Protein AF-R9H3Q5-F1 (afdb_monomer_lite)

Sequence (367 aa):
MIIGTVHSLQGAQCPIVLFSTVNSPEDHSLFMERDGKYNMLNVAISRAQHHFIVFGNMNIFHPEENTPVGNMAKWLFDDPSNEISNNFIYQQEVPLCTYHPTLRLSTTEEHIQVLHQAFEKARHRLLVVSPFISIHAIENDQLVPLIRHTVQRGVDVTVYTDSSLDYDTKTNQLLSRAEEGRNILIENAATLIEVKGIHNKSLAIDNHTLIEGSFNWLSANRHKEYSRHECSIVVSSVQADEYINNLIKELESREKTFQSLSKPTINLDIDQKYPGFFTKESFNDCTEEDICRIKQKVQELGIQKTVLPPYIHKQRETFPRAYEPWCTEEKEIICELMQKTNHLSIFIECLQRTGQAIQIQIEGKNN

Organism: NCBI:txid1235786

pLDDT: mean 85.1, std 12.6, range [40.34, 98.5]

Structure (mmCIF, N/CA/C/O backbone):
data_AF-R9H3Q5-F1
#
_entry.id   AF-R9H3Q5-F1
#
loop_
_atom_site.group_PDB
_atom_site.id
_atom_site.type_symbol
_atom_site.label_atom_id
_atom_site.label_alt_id
_atom_site.label_comp_id
_atom_site.label_asym_id
_atom_site.label_entity_id
_atom_site.label_seq_id
_atom_site.pdbx_PDB_ins_code
_atom_site.Cartn_x
_atom_site.Cartn_y
_atom_site.Cartn_z
_atom_site.occupancy
_atom_site.B_iso_or_equiv
_atom_site.auth_seq_id
_atom_site.auth_comp_id
_atom_site.auth_asym_id
_atom_site.auth_atom_id
_atom_site.pdbx_PDB_model_num
ATOM 1 N N . MET A 1 1 ? 3.794 -21.506 -24.541 1.00 67.50 1 MET A N 1
ATOM 2 C CA . MET A 1 1 ? 4.995 -20.672 -24.323 1.00 67.50 1 MET A CA 1
ATOM 3 C C . MET A 1 1 ? 6.095 -21.575 -23.792 1.00 67.50 1 MET A C 1
ATOM 5 O O . MET A 1 1 ? 5.820 -22.320 -22.862 1.00 67.50 1 MET A O 1
ATOM 9 N N . ILE A 1 2 ? 7.275 -21.584 -24.415 1.00 73.19 2 ILE A N 1
ATOM 10 C CA . ILE A 1 2 ? 8.432 -22.363 -23.945 1.00 73.19 2 ILE A CA 1
ATOM 11 C C . ILE A 1 2 ? 9.330 -21.396 -23.172 1.00 73.19 2 ILE A C 1
ATOM 13 O O . ILE A 1 2 ? 9.675 -20.346 -23.705 1.00 73.19 2 ILE A O 1
ATOM 17 N N . ILE A 1 3 ? 9.670 -21.729 -21.927 1.00 78.75 3 ILE A N 1
ATOM 18 C CA . ILE A 1 3 ? 10.486 -20.893 -21.036 1.00 78.75 3 ILE A CA 1
ATOM 19 C C . ILE A 1 3 ? 11.636 -21.749 -20.516 1.00 78.75 3 ILE A C 1
ATOM 21 O O . ILE A 1 3 ? 11.412 -22.870 -20.063 1.00 78.75 3 ILE A O 1
ATOM 25 N N . GLY A 1 4 ? 12.861 -21.233 -20.575 1.00 78.19 4 GLY A N 1
ATOM 26 C CA . GLY A 1 4 ? 14.041 -21.929 -20.073 1.00 78.19 4 GLY A CA 1
ATOM 27 C C . GLY A 1 4 ? 15.317 -21.466 -20.765 1.00 78.19 4 GLY A C 1
ATOM 28 O O . GLY A 1 4 ? 15.345 -20.433 -21.428 1.00 78.19 4 GLY A O 1
ATOM 29 N N . THR A 1 5 ? 16.391 -22.244 -20.625 1.00 79.38 5 THR A N 1
ATOM 30 C CA . THR A 1 5 ? 17.653 -21.961 -21.331 1.00 79.38 5 THR A CA 1
ATOM 31 C C . THR A 1 5 ? 17.519 -22.247 -22.828 1.00 79.38 5 THR A C 1
ATOM 33 O O . THR A 1 5 ? 16.598 -22.953 -23.242 1.00 79.38 5 THR A O 1
ATOM 36 N N . VAL A 1 6 ? 18.474 -21.780 -23.638 1.00 72.38 6 VAL A N 1
ATOM 37 C CA . VAL A 1 6 ? 18.523 -22.007 -25.098 1.00 72.38 6 VAL A CA 1
ATOM 38 C C . VAL A 1 6 ? 18.335 -23.485 -25.487 1.00 72.38 6 VAL A C 1
ATOM 40 O O . VAL A 1 6 ? 17.707 -23.788 -26.500 1.00 72.38 6 VAL A O 1
ATOM 43 N N . HIS A 1 7 ? 18.805 -24.417 -24.655 1.00 75.12 7 HIS A N 1
ATOM 44 C CA . HIS A 1 7 ? 18.660 -25.862 -24.870 1.00 75.12 7 HIS A CA 1
ATOM 45 C C . HIS A 1 7 ? 17.199 -26.336 -24.863 1.00 75.12 7 HIS A C 1
ATOM 47 O O . HIS A 1 7 ? 16.869 -27.326 -25.507 1.00 75.12 7 HIS A O 1
ATOM 53 N N . SER A 1 8 ? 16.302 -25.601 -24.204 1.00 78.06 8 SER A N 1
ATOM 54 C CA . SER A 1 8 ? 14.860 -25.894 -24.176 1.00 78.06 8 SER A CA 1
ATOM 55 C C . SER A 1 8 ? 14.202 -25.720 -25.551 1.00 78.06 8 SER A C 1
ATOM 57 O O . SER A 1 8 ? 13.108 -26.225 -25.776 1.00 78.06 8 SER A O 1
ATOM 59 N N . LEU A 1 9 ? 14.872 -25.025 -26.481 1.00 69.38 9 LEU A N 1
ATOM 60 C CA . LEU A 1 9 ? 14.452 -24.846 -27.874 1.00 69.38 9 LEU A CA 1
ATOM 61 C C . LEU A 1 9 ? 15.212 -25.782 -28.840 1.00 69.38 9 LEU A C 1
ATOM 63 O O . LEU A 1 9 ? 15.200 -25.601 -30.064 1.00 69.38 9 LEU A O 1
ATOM 67 N N . GLN A 1 10 ? 15.917 -26.796 -28.329 1.00 68.88 10 GLN A N 1
ATOM 68 C CA . GLN A 1 10 ? 16.636 -27.748 -29.170 1.00 68.88 10 GLN A CA 1
ATOM 69 C C . GLN A 1 10 ? 15.645 -28.639 -29.943 1.00 68.88 10 GLN A C 1
ATOM 71 O O . GLN A 1 10 ? 14.965 -29.474 -29.363 1.00 68.88 10 GLN A O 1
ATOM 76 N N . GLY A 1 11 ? 15.563 -28.452 -31.267 1.00 68.31 11 GLY A N 1
ATOM 77 C CA . GLY A 1 11 ? 14.633 -29.177 -32.143 1.00 68.31 11 GLY A CA 1
ATOM 78 C C . GLY A 1 11 ? 13.270 -28.502 -32.340 1.00 68.31 11 GLY A C 1
ATOM 79 O O . GLY A 1 11 ? 12.449 -29.032 -33.080 1.00 68.31 11 GLY A O 1
ATOM 80 N N . ALA A 1 12 ? 13.038 -27.332 -31.736 1.00 70.75 12 ALA A N 1
ATOM 81 C CA . ALA A 1 12 ? 11.809 -26.554 -31.887 1.00 70.75 12 ALA A CA 1
ATOM 82 C C . ALA A 1 12 ? 12.104 -25.170 -32.483 1.00 70.75 12 ALA A C 1
ATOM 84 O O . ALA A 1 12 ? 13.136 -24.575 -32.190 1.00 70.75 12 ALA A O 1
ATOM 85 N N . GLN A 1 13 ? 11.198 -24.647 -33.304 1.00 80.94 13 GLN A N 1
ATOM 86 C CA . GLN A 1 13 ? 11.240 -23.266 -33.792 1.00 80.94 13 GLN A CA 1
ATOM 87 C C . GLN A 1 13 ? 10.031 -22.498 -33.260 1.00 80.94 13 GLN A C 1
ATOM 89 O O . GLN A 1 13 ? 8.954 -23.072 -33.100 1.00 80.94 13 GLN A O 1
ATOM 94 N N . CYS A 1 14 ? 10.214 -21.204 -33.012 1.00 81.69 14 CYS A N 1
ATOM 95 C CA . CYS A 1 14 ? 9.184 -20.304 -32.508 1.00 81.69 14 CYS A CA 1
ATOM 96 C C . CYS A 1 14 ? 9.041 -19.093 -33.446 1.00 81.69 14 CYS A C 1
ATOM 98 O O . CYS A 1 14 ? 10.058 -18.560 -33.894 1.00 81.69 14 CYS A O 1
ATOM 100 N N . PRO A 1 15 ? 7.814 -18.597 -33.699 1.00 82.38 15 PRO A N 1
ATOM 101 C CA . PRO A 1 15 ? 7.595 -17.354 -34.445 1.00 82.38 15 PRO A CA 1
ATOM 102 C C . PRO A 1 15 ? 8.407 -16.175 -33.893 1.00 82.38 15 PRO A C 1
ATOM 104 O O . PRO A 1 15 ? 9.050 -15.442 -34.643 1.00 82.38 15 PRO A O 1
ATOM 107 N N . ILE A 1 16 ? 8.422 -16.043 -32.566 1.00 87.31 16 ILE A N 1
ATOM 108 C CA . ILE A 1 16 ? 9.151 -15.011 -31.830 1.00 87.31 16 ILE A CA 1
ATOM 109 C C . ILE A 1 16 ? 9.987 -15.694 -30.749 1.00 87.31 16 ILE A C 1
ATOM 111 O O . ILE A 1 16 ? 9.492 -16.581 -30.048 1.00 87.31 16 ILE A O 1
ATOM 115 N N . VAL A 1 17 ? 11.239 -15.267 -30.596 1.00 88.44 17 VAL A N 1
ATOM 116 C CA . VAL A 1 17 ? 12.105 -15.648 -29.473 1.00 88.44 17 VAL A CA 1
ATOM 117 C C . VAL A 1 17 ? 12.444 -14.393 -28.679 1.00 88.44 17 VAL A C 1
ATOM 119 O O . VAL A 1 17 ? 12.952 -13.426 -29.238 1.00 88.44 17 VAL A O 1
ATOM 122 N N . LEU A 1 18 ? 12.159 -14.423 -27.377 1.00 89.62 18 LEU A N 1
ATOM 123 C CA . LEU A 1 18 ? 12.595 -13.410 -26.420 1.00 89.62 18 LEU A CA 1
ATOM 124 C C . LEU A 1 18 ? 13.866 -13.924 -25.736 1.00 89.62 18 LEU A C 1
ATOM 126 O O . LEU A 1 18 ? 13.846 -14.988 -25.114 1.00 89.62 18 LEU A O 1
ATOM 130 N N . PHE A 1 19 ? 14.965 -13.187 -25.854 1.00 88.44 19 PHE A N 1
ATOM 131 C CA . PHE A 1 19 ? 16.279 -13.595 -25.377 1.00 88.44 19 PHE A CA 1
ATOM 132 C C . PHE A 1 19 ? 16.826 -12.618 -24.331 1.00 88.44 19 PHE A C 1
ATOM 134 O O . PHE A 1 19 ? 17.135 -11.469 -24.641 1.00 88.44 19 PHE A O 1
ATOM 141 N N . SER A 1 20 ? 16.968 -13.100 -23.092 1.00 88.75 20 SER A N 1
ATOM 142 C CA . SER A 1 20 ? 17.625 -12.362 -22.009 1.00 88.75 20 SER A CA 1
ATOM 143 C C . SER A 1 20 ? 19.124 -12.601 -22.048 1.00 88.75 20 SER A C 1
ATOM 145 O O . SER A 1 20 ? 19.551 -13.759 -22.017 1.00 88.75 20 SER A O 1
ATOM 147 N N . THR A 1 21 ? 19.930 -11.542 -22.036 1.00 83.38 21 THR A N 1
ATOM 148 C CA . THR A 1 21 ? 21.390 -11.701 -21.940 1.00 83.38 21 THR A CA 1
ATOM 149 C C . THR A 1 21 ? 21.848 -12.100 -20.547 1.00 83.38 21 THR A C 1
ATOM 151 O O . THR A 1 21 ? 22.929 -12.665 -20.426 1.00 83.38 21 THR A O 1
ATOM 154 N N . VAL A 1 22 ? 21.050 -11.786 -19.516 1.00 81.56 22 VAL A N 1
ATOM 155 C CA . VAL A 1 22 ? 21.334 -11.967 -18.078 1.00 81.56 22 VAL A CA 1
ATOM 156 C C . VAL A 1 22 ? 22.686 -11.415 -17.591 1.00 81.56 22 VAL A C 1
ATOM 158 O O . VAL A 1 22 ? 23.049 -11.653 -16.444 1.00 81.56 22 VAL A O 1
ATOM 161 N N . ASN A 1 23 ? 23.412 -10.679 -18.438 1.00 81.94 23 ASN A N 1
ATOM 162 C CA . ASN A 1 23 ? 24.774 -10.218 -18.197 1.00 81.94 23 ASN A CA 1
ATOM 163 C C . ASN A 1 23 ? 24.861 -8.690 -18.074 1.00 81.94 23 ASN A C 1
ATOM 165 O O . ASN A 1 23 ? 24.112 -7.956 -18.728 1.00 81.94 23 ASN A O 1
ATOM 169 N N . SER A 1 24 ? 25.823 -8.236 -17.272 1.00 79.75 24 SER A N 1
ATOM 170 C CA . SER A 1 24 ? 26.216 -6.835 -17.077 1.00 79.75 24 SER A CA 1
ATOM 171 C C . SER A 1 24 ? 27.680 -6.606 -17.493 1.00 79.75 24 SER A C 1
ATOM 173 O O . SER A 1 24 ? 28.447 -7.565 -17.539 1.00 79.75 24 SER A O 1
ATOM 175 N N . PRO A 1 25 ? 28.111 -5.353 -17.753 1.00 71.94 25 PRO A N 1
ATOM 176 C CA . PRO A 1 25 ? 29.489 -5.041 -18.162 1.00 71.94 25 PRO A CA 1
ATOM 177 C C . PRO A 1 25 ? 30.579 -5.498 -17.182 1.00 71.94 25 PRO A C 1
ATOM 179 O O . PRO A 1 25 ? 31.725 -5.687 -17.568 1.00 71.94 25 PRO A O 1
ATOM 182 N N . GLU A 1 26 ? 30.226 -5.659 -15.908 1.00 74.44 26 GLU A N 1
ATOM 183 C CA . GLU A 1 26 ? 31.135 -6.069 -14.831 1.00 74.44 26 GLU A CA 1
ATOM 184 C C . GLU A 1 26 ? 31.325 -7.594 -14.755 1.00 74.44 26 GLU A C 1
ATOM 186 O O . GLU A 1 26 ? 32.198 -8.075 -14.028 1.00 74.44 26 GLU A O 1
ATOM 191 N N . ASP A 1 27 ? 30.534 -8.369 -15.504 1.00 74.94 27 ASP A N 1
ATOM 192 C CA . ASP A 1 27 ? 30.632 -9.823 -15.493 1.00 74.94 27 ASP A CA 1
ATOM 193 C C . ASP A 1 27 ? 31.932 -10.289 -16.153 1.00 74.94 27 ASP A C 1
ATOM 195 O O . ASP A 1 27 ? 32.200 -10.037 -17.325 1.00 74.94 27 ASP A O 1
ATOM 199 N N . HIS A 1 28 ? 32.718 -11.075 -15.416 1.00 62.91 28 HIS A N 1
ATOM 200 C CA . HIS A 1 28 ? 34.008 -11.595 -15.884 1.00 62.91 28 HIS A CA 1
ATOM 201 C C . HIS A 1 28 ? 33.917 -12.553 -17.084 1.00 62.91 28 HIS A C 1
ATOM 203 O O . HIS A 1 28 ? 34.929 -12.840 -17.721 1.00 62.91 28 HIS A O 1
ATOM 209 N N . SER A 1 29 ? 32.732 -13.092 -17.374 1.00 67.81 29 SER A N 1
ATOM 210 C CA . SER A 1 29 ? 32.493 -13.922 -18.554 1.00 67.81 29 SER A CA 1
ATOM 211 C C . SER A 1 29 ? 31.034 -13.828 -18.979 1.00 67.81 29 SER A C 1
ATOM 213 O O . SER A 1 29 ? 30.143 -14.176 -18.196 1.00 67.81 29 SER A O 1
ATOM 215 N N . LEU A 1 30 ? 30.791 -13.452 -20.233 1.00 68.69 30 LEU A N 1
ATOM 216 C CA . LEU A 1 30 ? 29.455 -13.501 -20.814 1.00 68.69 30 LEU A CA 1
ATOM 217 C C . LEU A 1 30 ? 29.012 -14.963 -20.929 1.00 68.69 30 LEU A C 1
ATOM 219 O O . LEU A 1 30 ? 29.735 -15.809 -21.460 1.00 68.69 30 LEU A O 1
ATOM 223 N N . PHE A 1 31 ? 27.807 -15.281 -20.451 1.00 71.69 31 PHE A N 1
ATOM 224 C CA . PHE A 1 31 ? 27.247 -16.637 -20.533 1.00 71.69 31 PHE A CA 1
ATOM 225 C C . PHE A 1 31 ? 27.225 -17.148 -21.982 1.00 71.69 31 PHE A C 1
ATOM 227 O O . PHE A 1 31 ? 27.448 -18.330 -22.241 1.00 71.69 31 PHE A O 1
ATOM 234 N N . MET A 1 32 ? 27.024 -16.224 -22.922 1.00 73.25 32 MET A N 1
ATOM 235 C CA . MET A 1 32 ? 27.004 -16.435 -24.371 1.00 73.25 32 MET A CA 1
ATOM 236 C C . MET A 1 32 ? 28.359 -16.816 -24.981 1.00 73.25 32 MET A C 1
ATOM 238 O O . MET A 1 32 ? 28.397 -17.314 -26.104 1.00 73.25 32 MET A O 1
ATOM 242 N N . GLU A 1 33 ? 29.450 -16.614 -24.245 1.00 70.06 33 GLU A N 1
ATOM 243 C CA . GLU A 1 33 ? 30.828 -16.800 -24.718 1.00 70.06 33 GLU A CA 1
ATOM 244 C C . GLU A 1 33 ? 31.623 -17.788 -23.856 1.00 70.06 33 GLU A C 1
ATOM 246 O O . GLU A 1 33 ? 32.739 -18.188 -24.198 1.00 70.06 33 GLU A O 1
ATOM 251 N N . ARG A 1 34 ? 31.029 -18.232 -22.744 1.00 64.62 34 ARG A N 1
ATOM 252 C CA . ARG A 1 34 ? 31.650 -19.142 -21.787 1.00 64.62 34 ARG A CA 1
ATOM 253 C C . ARG A 1 34 ? 31.986 -20.491 -22.438 1.00 64.62 34 ARG A C 1
ATOM 255 O O . ARG A 1 34 ? 31.196 -21.063 -23.193 1.00 64.62 34 ARG A O 1
ATOM 262 N N . ASP A 1 35 ? 33.177 -21.000 -22.127 1.00 57.38 35 ASP A N 1
ATOM 263 C CA . ASP A 1 35 ? 33.719 -22.290 -22.585 1.00 57.38 35 ASP A CA 1
ATOM 264 C C . ASP A 1 35 ? 33.848 -22.456 -24.116 1.00 57.38 35 ASP A C 1
ATOM 266 O O . ASP A 1 35 ? 33.814 -23.579 -24.621 1.00 57.38 35 ASP A O 1
ATOM 270 N N . GLY A 1 36 ? 33.966 -21.365 -24.885 1.00 56.00 36 GLY A N 1
ATOM 271 C CA . GLY A 1 36 ? 34.119 -21.447 -26.346 1.00 56.00 36 GLY A CA 1
ATOM 272 C C . GLY A 1 36 ? 32.876 -21.990 -27.062 1.00 56.00 36 GLY A C 1
ATOM 273 O O . GLY A 1 36 ? 32.960 -22.500 -28.180 1.00 56.00 36 GLY A O 1
ATOM 274 N N . LYS A 1 37 ? 31.697 -21.903 -26.434 1.00 58.94 37 LYS A N 1
ATOM 275 C CA . LYS A 1 37 ? 30.420 -22.341 -27.015 1.00 58.94 37 LYS A CA 1
ATOM 276 C C . LYS A 1 37 ? 29.844 -21.283 -27.960 1.00 58.94 37 LYS A C 1
ATOM 278 O O . LYS A 1 37 ? 28.723 -20.817 -27.774 1.00 58.94 37 LYS A O 1
ATOM 283 N N . TYR A 1 38 ? 30.566 -20.995 -29.046 1.00 61.28 38 TYR A N 1
ATOM 284 C CA . TYR A 1 38 ? 30.138 -20.111 -30.148 1.00 61.28 38 TYR A CA 1
ATOM 285 C C . TYR A 1 38 ? 28.744 -20.449 -30.712 1.00 61.28 38 TYR A C 1
ATOM 287 O O . TYR A 1 38 ? 28.076 -19.613 -31.314 1.00 61.28 38 TYR A O 1
ATOM 295 N N . ASN A 1 39 ? 28.283 -21.685 -30.511 1.00 65.88 39 ASN A N 1
ATOM 296 C CA . ASN A 1 39 ? 27.057 -22.200 -31.104 1.00 65.88 39 ASN A CA 1
ATOM 297 C C . ASN A 1 39 ? 25.787 -21.885 -30.311 1.00 65.88 39 ASN A C 1
ATOM 299 O O . ASN A 1 39 ? 24.704 -22.038 -30.865 1.00 65.88 39 ASN A O 1
ATOM 303 N N . MET A 1 40 ? 25.866 -21.467 -29.044 1.00 72.56 40 MET A N 1
ATOM 304 C CA . MET A 1 40 ? 24.648 -21.259 -28.251 1.00 72.56 40 MET A CA 1
ATOM 305 C C . MET A 1 40 ? 23.826 -20.080 -28.778 1.00 72.56 40 MET A C 1
ATOM 307 O O . MET A 1 40 ? 22.610 -20.197 -28.922 1.00 72.56 40 MET A O 1
ATOM 311 N N . LEU A 1 41 ? 24.486 -18.979 -29.137 1.00 76.69 41 LEU A N 1
ATOM 312 C CA . LEU A 1 41 ? 23.816 -17.831 -29.742 1.00 76.69 41 LEU A CA 1
ATOM 313 C C . LEU A 1 41 ? 23.225 -18.194 -31.112 1.00 76.69 41 LEU A C 1
ATOM 315 O O . LEU A 1 41 ? 22.070 -17.892 -31.387 1.00 76.69 41 LEU A O 1
ATOM 319 N N . ASN A 1 42 ? 23.972 -18.946 -31.927 1.00 75.56 42 ASN A N 1
ATOM 320 C CA . ASN A 1 42 ? 23.494 -19.449 -33.220 1.00 75.56 42 ASN A CA 1
ATOM 321 C C . ASN A 1 42 ? 22.260 -20.345 -33.064 1.00 75.56 42 ASN A C 1
ATOM 323 O O . ASN A 1 42 ? 21.319 -20.259 -33.854 1.00 75.56 42 ASN A O 1
ATOM 327 N N . VAL A 1 43 ? 22.235 -21.197 -32.033 1.00 76.38 43 VAL A N 1
ATOM 328 C CA . VAL A 1 43 ? 21.050 -21.990 -31.700 1.00 76.38 43 VAL A CA 1
ATOM 329 C C . VAL A 1 43 ? 19.905 -21.048 -31.358 1.00 76.38 43 VAL A C 1
ATOM 331 O O . VAL A 1 43 ? 18.891 -21.140 -32.028 1.00 76.38 43 VAL A O 1
ATOM 334 N N . ALA A 1 44 ? 20.070 -20.117 -30.416 1.00 78.50 44 ALA A N 1
ATOM 335 C CA . ALA A 1 44 ? 19.006 -19.195 -30.012 1.00 78.50 44 ALA A CA 1
ATOM 336 C C . ALA A 1 44 ? 18.425 -18.401 -31.198 1.00 78.50 44 ALA A C 1
ATOM 338 O O . ALA A 1 44 ? 17.211 -18.408 -31.401 1.00 78.50 44 ALA A O 1
ATOM 339 N N . ILE A 1 45 ? 19.292 -17.792 -32.012 1.00 83.69 45 ILE A N 1
ATOM 340 C CA . ILE A 1 45 ? 18.915 -16.967 -33.167 1.00 83.69 45 ILE A CA 1
ATOM 341 C C . ILE A 1 45 ? 18.204 -17.813 -34.230 1.00 83.69 45 ILE A C 1
ATOM 343 O O . ILE A 1 45 ? 17.126 -17.447 -34.688 1.00 83.69 45 ILE A O 1
ATOM 347 N N . SER A 1 46 ? 18.738 -18.993 -34.568 1.00 84.06 46 SER A N 1
ATOM 348 C CA . SER A 1 46 ? 18.141 -19.880 -35.586 1.00 84.06 46 SER A CA 1
ATOM 349 C C . SER A 1 46 ? 16.782 -20.476 -35.200 1.00 84.06 46 SER A C 1
ATOM 351 O O . SER A 1 46 ? 16.132 -21.101 -36.042 1.00 84.06 46 SER A O 1
ATOM 353 N N . ARG A 1 47 ? 16.344 -20.334 -33.939 1.00 85.12 47 ARG A N 1
ATOM 354 C CA . ARG A 1 47 ? 15.002 -20.763 -33.517 1.00 85.12 47 ARG A CA 1
ATOM 355 C C . ARG A 1 47 ? 13.928 -19.707 -33.706 1.00 85.12 47 ARG A C 1
ATOM 357 O O . ARG A 1 47 ? 12.759 -20.081 -33.651 1.00 85.12 47 ARG A O 1
ATOM 364 N N . ALA A 1 48 ? 14.286 -18.451 -33.961 1.00 87.94 48 ALA A N 1
ATOM 365 C CA . ALA A 1 48 ? 13.320 -17.428 -34.338 1.00 87.94 48 ALA A CA 1
ATOM 366 C C . ALA A 1 48 ? 12.944 -17.562 -35.819 1.00 87.94 48 ALA A C 1
ATOM 368 O O . ALA A 1 48 ? 13.814 -17.553 -36.686 1.00 87.94 48 ALA A O 1
ATOM 369 N N . GLN A 1 49 ? 11.648 -17.674 -36.117 1.00 83.25 49 GLN A N 1
ATOM 370 C CA . GLN A 1 49 ? 11.154 -17.695 -37.501 1.00 83.25 49 GLN A CA 1
ATOM 371 C C . GLN A 1 49 ? 10.895 -16.290 -38.054 1.00 83.25 49 GLN A C 1
ATOM 373 O O . GLN A 1 49 ? 11.035 -16.083 -39.258 1.00 83.25 49 GLN A O 1
ATOM 378 N N . HIS A 1 50 ? 10.489 -15.342 -37.202 1.00 86.81 50 HIS A N 1
ATOM 379 C CA . HIS A 1 50 ? 10.167 -13.972 -37.616 1.00 86.81 50 HIS A CA 1
ATOM 380 C C . HIS A 1 50 ? 11.002 -12.938 -36.869 1.00 86.81 50 HIS A C 1
ATOM 382 O O . HIS A 1 50 ? 11.696 -12.150 -37.501 1.00 86.81 50 HIS A O 1
ATOM 388 N N . HIS A 1 51 ? 10.964 -12.954 -35.533 1.00 86.44 51 HIS A N 1
ATOM 389 C CA . HIS A 1 51 ? 11.647 -11.949 -34.718 1.00 86.44 51 HIS A CA 1
ATOM 390 C C . HIS A 1 51 ? 12.453 -12.582 -33.585 1.00 86.44 51 HIS A C 1
ATOM 392 O O . HIS A 1 51 ? 11.968 -13.457 -32.861 1.00 86.44 51 HIS A O 1
ATOM 398 N N . PHE A 1 52 ? 13.680 -12.096 -33.416 1.00 89.50 52 PHE A N 1
ATOM 399 C CA . PHE A 1 52 ? 14.551 -12.398 -32.288 1.00 89.50 52 PHE A CA 1
ATOM 400 C C . PHE A 1 52 ? 14.735 -11.113 -31.483 1.00 89.50 52 PHE A C 1
ATOM 402 O O . PHE A 1 52 ? 15.381 -10.178 -31.948 1.00 89.50 52 PHE A O 1
ATOM 409 N N . ILE A 1 53 ? 14.110 -11.040 -30.311 1.00 90.81 53 ILE A N 1
ATOM 410 C CA . ILE A 1 53 ? 14.080 -9.832 -29.484 1.00 90.81 53 ILE A CA 1
ATOM 411 C C . ILE A 1 53 ? 15.039 -10.026 -28.319 1.00 90.81 53 ILE A C 1
ATOM 413 O O . ILE A 1 53 ? 14.887 -10.965 -27.538 1.00 90.81 53 ILE A O 1
ATOM 417 N N . VAL A 1 54 ? 16.007 -9.123 -28.191 1.00 89.50 54 VAL A N 1
ATOM 418 C CA . VAL A 1 54 ? 17.020 -9.154 -27.134 1.00 89.50 54 VAL A CA 1
ATOM 419 C C . VAL A 1 54 ? 16.659 -8.148 -26.048 1.00 89.50 54 VAL A C 1
ATOM 421 O O . VAL A 1 54 ? 16.358 -6.997 -26.344 1.00 89.50 54 VAL A O 1
ATOM 424 N N . PHE A 1 55 ? 16.718 -8.569 -24.786 1.00 87.44 55 PHE A N 1
ATOM 425 C CA . PHE A 1 55 ? 16.585 -7.686 -23.630 1.00 87.44 55 PHE A CA 1
ATOM 426 C C . PHE A 1 55 ? 17.736 -7.926 -22.650 1.00 87.44 55 PHE A C 1
ATOM 428 O O . PHE A 1 55 ? 18.109 -9.063 -22.357 1.00 87.44 55 PHE A O 1
ATOM 435 N N . GLY A 1 56 ? 18.341 -6.846 -22.164 1.00 84.06 56 GLY A N 1
ATOM 436 C CA . GLY A 1 56 ? 19.544 -6.919 -21.342 1.00 84.06 56 GLY A CA 1
ATOM 437 C C . GLY A 1 56 ? 20.273 -5.586 -21.258 1.00 84.06 56 GLY A C 1
ATOM 438 O O . GLY A 1 56 ? 19.800 -4.577 -21.779 1.00 84.06 56 GLY A O 1
ATOM 439 N N . ASN A 1 57 ? 21.436 -5.576 -20.610 1.00 81.50 57 ASN A N 1
ATOM 440 C CA . ASN A 1 57 ? 22.274 -4.385 -20.574 1.00 81.50 57 ASN A CA 1
ATOM 441 C C . ASN A 1 57 ? 22.943 -4.188 -21.939 1.00 81.50 57 ASN A C 1
ATOM 443 O O . ASN A 1 57 ? 23.803 -4.979 -22.318 1.00 81.50 57 ASN A O 1
ATOM 447 N N . MET A 1 58 ? 22.555 -3.144 -22.676 1.00 84.56 58 MET A N 1
ATOM 448 C CA . MET A 1 58 ? 23.064 -2.928 -24.034 1.00 84.56 58 MET A CA 1
ATOM 449 C C . MET A 1 58 ? 24.569 -2.615 -24.081 1.00 84.56 58 MET A C 1
ATOM 451 O O . MET A 1 58 ? 25.195 -2.805 -25.117 1.00 84.56 58 MET A O 1
ATOM 455 N N . ASN A 1 59 ? 25.176 -2.213 -22.958 1.00 82.38 59 ASN A N 1
ATOM 456 C CA . ASN A 1 59 ? 26.599 -1.870 -22.882 1.00 82.38 59 ASN A CA 1
ATOM 457 C C . ASN A 1 59 ? 27.540 -3.080 -22.974 1.00 82.38 59 ASN A C 1
ATOM 459 O O . ASN A 1 59 ? 28.747 -2.881 -22.997 1.00 82.38 59 ASN A O 1
ATOM 463 N N . ILE A 1 60 ? 27.016 -4.311 -22.996 1.00 82.19 60 ILE A N 1
ATOM 464 C CA . ILE A 1 60 ? 27.823 -5.524 -23.225 1.00 82.19 60 ILE A CA 1
ATOM 465 C C . ILE A 1 60 ? 28.014 -5.829 -24.721 1.00 82.19 60 ILE A C 1
ATOM 467 O O . ILE A 1 60 ? 28.694 -6.791 -25.071 1.00 82.19 60 ILE A O 1
ATOM 471 N N . PHE A 1 61 ? 27.350 -5.078 -25.607 1.00 85.06 61 PHE A N 1
ATOM 472 C CA . PHE A 1 61 ? 27.357 -5.305 -27.049 1.00 85.06 61 PHE A CA 1
ATOM 473 C C . PHE A 1 61 ? 28.381 -4.410 -27.742 1.00 85.06 61 PHE A C 1
ATOM 475 O O . PHE A 1 61 ? 28.161 -3.215 -27.920 1.00 85.06 61 PHE A O 1
ATOM 482 N N . HIS A 1 62 ? 29.472 -5.028 -28.187 1.00 85.88 62 HIS A N 1
ATOM 483 C CA . HIS A 1 62 ? 30.605 -4.362 -28.824 1.00 85.88 62 HIS A CA 1
ATOM 484 C C . HIS A 1 62 ? 30.721 -4.799 -30.296 1.00 85.88 62 HIS A C 1
ATOM 486 O O . HIS A 1 62 ? 31.310 -5.846 -30.574 1.00 85.88 62 HIS A O 1
ATOM 492 N N . PRO A 1 63 ? 30.124 -4.070 -31.265 1.00 87.69 63 PRO A N 1
ATOM 493 C CA . PRO A 1 63 ? 30.092 -4.480 -32.677 1.00 87.69 63 PRO A CA 1
ATOM 494 C C . PRO A 1 63 ? 31.477 -4.563 -33.339 1.00 87.69 63 PRO A C 1
ATOM 496 O O . PRO A 1 63 ? 31.633 -5.197 -34.382 1.00 87.69 63 PRO A O 1
ATOM 499 N N . GLU A 1 64 ? 32.495 -3.948 -32.749 1.00 88.75 64 GLU A N 1
ATOM 500 C CA . GLU A 1 64 ? 33.897 -4.037 -33.151 1.00 88.75 64 GLU A CA 1
ATOM 501 C C . GLU A 1 64 ? 34.533 -5.404 -32.854 1.00 88.75 64 GLU A C 1
ATOM 503 O O . GLU A 1 64 ? 35.511 -5.787 -33.503 1.00 88.75 64 GLU A O 1
ATOM 508 N N . GLU A 1 65 ? 33.977 -6.169 -31.914 1.00 84.00 65 GLU A N 1
ATOM 509 C CA . GLU A 1 65 ? 34.527 -7.455 -31.508 1.00 84.00 65 GLU A CA 1
ATOM 510 C C . GLU A 1 65 ? 34.102 -8.584 -32.456 1.00 84.00 65 GLU A C 1
ATOM 512 O O . GLU A 1 65 ? 32.969 -8.664 -32.941 1.00 84.00 65 GLU A O 1
ATOM 517 N N . ASN A 1 66 ? 35.022 -9.516 -32.722 1.00 83.12 66 ASN A N 1
ATOM 518 C CA . ASN A 1 66 ? 34.734 -10.720 -33.505 1.00 83.12 66 ASN A CA 1
ATOM 519 C C . ASN A 1 66 ? 34.366 -11.907 -32.602 1.00 83.12 66 ASN A C 1
ATOM 521 O O . ASN A 1 66 ? 34.953 -12.988 -32.683 1.00 83.12 66 ASN A O 1
ATOM 525 N N . THR A 1 67 ? 33.400 -11.679 -31.720 1.00 82.12 67 THR A N 1
ATOM 526 C CA . THR A 1 67 ? 32.822 -12.669 -30.806 1.00 82.12 67 THR A CA 1
ATOM 527 C C . THR A 1 67 ? 31.359 -12.937 -31.184 1.00 82.12 67 THR A C 1
ATOM 529 O O . THR A 1 67 ? 30.793 -12.207 -32.003 1.00 82.12 67 THR A O 1
ATOM 532 N N . PRO A 1 68 ? 30.697 -13.989 -30.661 1.00 80.81 68 PRO A N 1
ATOM 533 C CA . PRO A 1 68 ? 29.261 -14.175 -30.869 1.00 80.81 68 PRO A CA 1
ATOM 534 C C . PRO A 1 68 ? 28.440 -12.939 -30.488 1.00 80.81 68 PRO A C 1
ATOM 536 O O . PRO A 1 68 ? 27.556 -12.541 -31.246 1.00 80.81 68 PRO A O 1
ATOM 539 N N . VAL A 1 69 ? 28.755 -12.313 -29.350 1.00 83.12 69 VAL A N 1
ATOM 540 C CA . VAL A 1 69 ? 28.039 -11.131 -28.858 1.00 83.12 69 VAL A CA 1
ATOM 541 C C . VAL A 1 69 ? 28.340 -9.918 -29.735 1.00 83.12 69 VAL A C 1
ATOM 543 O O . VAL A 1 69 ? 27.402 -9.230 -30.134 1.00 83.12 69 VAL A O 1
ATOM 546 N N . GLY A 1 70 ? 29.599 -9.710 -30.134 1.00 85.69 70 GLY A N 1
ATOM 547 C CA . GLY A 1 70 ? 29.971 -8.639 -31.062 1.00 85.69 70 GLY A CA 1
ATOM 548 C C . GLY A 1 70 ? 29.348 -8.798 -32.453 1.00 85.69 70 GLY A C 1
ATOM 549 O O . GLY A 1 70 ? 28.866 -7.837 -33.046 1.00 85.69 70 GLY A O 1
ATOM 550 N N . ASN A 1 71 ? 29.231 -10.026 -32.963 1.00 86.38 71 ASN A N 1
ATOM 551 C CA . ASN A 1 71 ? 28.541 -10.283 -34.230 1.00 86.38 71 ASN A CA 1
ATOM 552 C C . ASN A 1 71 ? 27.026 -10.054 -34.139 1.00 86.38 71 ASN A C 1
ATOM 554 O O . ASN A 1 71 ? 26.438 -9.541 -35.087 1.00 86.38 71 ASN A O 1
ATOM 558 N N . MET A 1 72 ? 26.396 -10.370 -33.005 1.00 86.56 72 MET A N 1
ATOM 559 C CA . MET A 1 72 ? 24.993 -10.018 -32.780 1.00 86.56 72 MET A CA 1
ATOM 560 C C . MET A 1 72 ? 24.800 -8.507 -32.630 1.00 86.56 72 MET A C 1
ATOM 562 O O . MET A 1 72 ? 23.833 -7.976 -33.169 1.00 86.56 72 MET A O 1
ATOM 566 N N . ALA A 1 73 ? 25.731 -7.810 -31.973 1.00 88.31 73 ALA A N 1
ATOM 567 C CA . ALA A 1 73 ? 25.715 -6.354 -31.846 1.00 88.31 73 ALA A CA 1
ATOM 568 C C . ALA A 1 73 ? 25.688 -5.662 -33.214 1.00 88.31 73 ALA A C 1
ATOM 570 O O . ALA A 1 73 ? 24.944 -4.703 -33.397 1.00 88.31 73 ALA A O 1
ATOM 571 N N . LYS A 1 74 ? 26.428 -6.193 -34.200 1.00 90.19 74 LYS A N 1
ATOM 572 C CA . LYS A 1 74 ? 26.396 -5.685 -35.582 1.00 90.19 74 LYS A CA 1
ATOM 573 C C . LYS A 1 74 ? 24.988 -5.699 -36.164 1.00 90.19 74 LYS A C 1
ATOM 575 O O . LYS A 1 74 ? 24.620 -4.730 -36.801 1.00 90.19 74 LYS A O 1
ATOM 580 N N . TRP A 1 75 ? 24.206 -6.756 -35.936 1.00 88.31 75 TRP A N 1
ATOM 581 C CA . TRP A 1 75 ? 22.823 -6.831 -36.421 1.00 88.31 75 TRP A CA 1
ATOM 582 C C . TRP A 1 75 ? 21.860 -5.993 -35.585 1.00 88.31 75 TRP A C 1
ATOM 584 O O . TRP A 1 75 ? 20.988 -5.338 -36.145 1.00 88.31 75 TRP A O 1
ATOM 594 N N . LEU A 1 76 ? 22.016 -5.988 -34.258 1.00 88.38 76 LEU A N 1
ATOM 595 C CA . LEU A 1 76 ? 21.161 -5.200 -33.368 1.00 88.38 76 LEU A CA 1
ATOM 596 C C . LEU A 1 76 ? 21.277 -3.700 -33.656 1.00 88.38 76 LEU A C 1
ATOM 598 O O . LEU A 1 76 ? 20.266 -3.008 -33.649 1.00 88.38 76 LEU A O 1
ATOM 602 N N . PHE A 1 77 ? 22.485 -3.212 -33.944 1.00 88.69 77 PHE A N 1
ATOM 603 C CA . PHE A 1 77 ? 22.765 -1.789 -34.141 1.00 88.69 77 PHE A CA 1
ATOM 604 C C . PHE A 1 77 ? 22.879 -1.368 -35.616 1.00 88.69 77 PHE A C 1
ATOM 606 O O . PHE A 1 77 ? 23.215 -0.216 -35.881 1.00 88.69 77 PHE A O 1
ATOM 613 N N . ASP A 1 78 ? 22.602 -2.272 -36.565 1.00 92.06 78 ASP A N 1
ATOM 614 C CA . ASP A 1 78 ? 22.692 -1.997 -38.012 1.00 92.06 78 ASP A CA 1
ATOM 615 C C . ASP A 1 78 ? 21.694 -0.920 -38.467 1.00 92.06 78 ASP A C 1
ATOM 617 O O . ASP A 1 78 ? 21.996 -0.090 -39.322 1.00 92.06 78 ASP A O 1
ATOM 621 N N . ASP A 1 79 ? 20.503 -0.916 -37.862 1.00 87.88 79 ASP A N 1
ATOM 622 C CA . ASP A 1 79 ? 19.422 0.014 -38.167 1.00 87.88 79 ASP A CA 1
ATOM 623 C C . ASP A 1 79 ? 18.827 0.563 -36.856 1.00 87.88 79 ASP A C 1
ATOM 625 O O . ASP A 1 79 ? 18.435 -0.226 -35.992 1.00 87.88 79 ASP A O 1
ATOM 629 N N . PRO A 1 80 ? 18.709 1.895 -36.683 1.00 81.62 80 PRO A N 1
ATOM 630 C CA . PRO A 1 80 ? 18.046 2.490 -35.520 1.00 81.62 80 PRO A CA 1
ATOM 631 C C . PRO A 1 80 ? 16.616 1.977 -35.278 1.00 81.62 80 PRO A C 1
ATOM 633 O O . PRO A 1 80 ? 16.143 1.994 -34.147 1.00 81.62 80 PRO A O 1
ATOM 636 N N . SER A 1 81 ? 15.918 1.506 -36.316 1.00 81.50 81 SER A N 1
ATOM 637 C CA . SER A 1 81 ? 14.580 0.909 -36.201 1.00 81.50 81 SER A CA 1
ATOM 638 C C . SER A 1 81 ? 14.559 -0.473 -35.536 1.00 81.50 81 SER A C 1
ATOM 640 O O . SER A 1 81 ? 13.486 -0.938 -35.150 1.00 81.50 81 SER A O 1
ATOM 642 N N . ASN A 1 82 ? 15.720 -1.111 -35.348 1.00 85.00 82 ASN A N 1
ATOM 643 C CA . ASN A 1 82 ? 15.843 -2.344 -34.569 1.00 85.00 82 ASN A CA 1
ATOM 644 C C . ASN A 1 82 ? 15.672 -2.098 -33.062 1.00 85.00 82 ASN A C 1
ATOM 646 O O . ASN A 1 82 ? 15.371 -3.034 -32.317 1.00 85.00 82 ASN A O 1
ATOM 650 N N . GLU A 1 83 ? 15.849 -0.855 -32.600 1.00 83.50 83 GLU A N 1
ATOM 651 C CA . GLU A 1 83 ? 15.578 -0.488 -31.216 1.00 83.50 83 GLU A CA 1
ATOM 652 C C . GLU A 1 83 ? 14.065 -0.488 -30.967 1.00 83.50 83 GLU A C 1
ATOM 654 O O . GLU A 1 83 ? 13.309 0.359 -31.452 1.00 83.50 83 GLU A O 1
ATOM 659 N N . ILE A 1 84 ? 13.606 -1.437 -30.152 1.00 79.50 84 ILE A N 1
ATOM 660 C CA . ILE A 1 84 ? 12.242 -1.399 -29.638 1.00 79.50 84 ILE A CA 1
ATOM 661 C C . ILE A 1 84 ? 12.198 -0.318 -28.566 1.00 79.50 84 ILE A C 1
ATOM 663 O O . ILE A 1 84 ? 12.759 -0.477 -27.483 1.00 79.50 84 ILE A O 1
ATOM 667 N N . SER A 1 85 ? 11.510 0.783 -28.868 1.00 70.19 85 SER A N 1
ATOM 668 C CA . SER A 1 85 ? 11.314 1.863 -27.907 1.00 70.19 85 SER A CA 1
ATOM 669 C C . SER A 1 85 ? 10.743 1.323 -26.595 1.00 70.19 85 SER A C 1
ATOM 671 O O . SER A 1 85 ? 9.757 0.587 -26.599 1.00 70.19 85 SER A O 1
ATOM 673 N N . ASN A 1 86 ? 11.262 1.797 -25.461 1.00 61.78 86 ASN A N 1
ATOM 674 C CA . ASN A 1 86 ? 10.652 1.559 -24.147 1.00 61.78 86 ASN A CA 1
ATOM 675 C C . ASN A 1 86 ? 9.199 2.078 -24.053 1.00 61.78 86 ASN A C 1
ATOM 677 O O . ASN A 1 86 ? 8.478 1.744 -23.118 1.00 61.78 86 ASN A O 1
ATOM 681 N N . ASN A 1 87 ? 8.756 2.884 -25.025 1.00 54.25 87 ASN A N 1
ATOM 682 C CA . ASN A 1 87 ? 7.381 3.359 -25.157 1.00 54.25 87 ASN A CA 1
ATOM 683 C C . ASN A 1 87 ? 6.504 2.488 -26.065 1.00 54.25 87 ASN A C 1
ATOM 685 O O . ASN A 1 87 ? 5.339 2.833 -26.276 1.00 54.25 87 ASN A O 1
ATOM 689 N N . PHE A 1 88 ? 7.036 1.395 -26.615 1.00 59.44 88 PHE A N 1
ATOM 690 C CA . PHE A 1 88 ? 6.301 0.503 -27.496 1.00 59.44 88 PHE A CA 1
ATOM 691 C C . PHE A 1 88 ? 5.128 -0.146 -26.755 1.00 59.44 88 PHE A C 1
ATOM 693 O O . PHE A 1 88 ? 5.302 -0.957 -25.847 1.00 59.44 88 PHE A O 1
ATOM 700 N N . ILE A 1 89 ? 3.915 0.200 -27.181 1.00 53.88 89 ILE A N 1
ATOM 701 C CA . ILE A 1 89 ? 2.701 -0.547 -26.872 1.00 53.88 89 ILE A CA 1
ATOM 702 C C . ILE A 1 89 ? 2.311 -1.255 -28.163 1.00 53.88 89 ILE A C 1
ATOM 704 O O . ILE A 1 89 ? 2.043 -0.599 -29.169 1.00 53.88 89 ILE A O 1
ATOM 708 N N . TYR A 1 90 ? 2.266 -2.584 -28.140 1.00 53.94 90 TYR A N 1
ATOM 709 C CA . TYR A 1 90 ? 1.752 -3.357 -29.265 1.00 53.94 90 TYR A CA 1
ATOM 710 C C . TYR A 1 90 ? 0.277 -2.996 -29.503 1.00 53.94 90 TYR A C 1
ATOM 712 O O . TYR A 1 90 ? -0.582 -3.299 -28.677 1.00 53.94 90 TYR A O 1
ATOM 720 N N . GLN A 1 91 ? -0.014 -2.329 -30.620 1.00 46.09 91 GLN A N 1
ATOM 721 C CA . GLN A 1 91 ? -1.370 -1.999 -31.059 1.00 46.09 91 GLN A CA 1
ATOM 722 C C . GLN A 1 91 ? -1.642 -2.745 -32.368 1.00 46.09 91 GLN A C 1
ATOM 724 O O . GLN A 1 91 ? -1.204 -2.325 -33.434 1.00 46.09 91 GLN A O 1
ATOM 729 N N . GLN A 1 92 ? -2.324 -3.888 -32.287 1.00 46.00 92 GLN A N 1
ATOM 730 C CA . GLN A 1 92 ? -2.764 -4.652 -33.458 1.00 46.00 92 GLN A CA 1
ATOM 731 C C . GLN A 1 92 ? -4.228 -4.314 -33.763 1.00 46.00 92 GLN A C 1
ATOM 733 O O . GLN A 1 92 ? -5.049 -4.283 -32.849 1.00 46.00 92 GLN A O 1
ATOM 738 N N . GLU A 1 93 ? -4.569 -4.094 -35.037 1.00 49.12 93 GLU A N 1
ATOM 739 C CA . GLU A 1 93 ? -5.942 -3.760 -35.463 1.00 49.12 93 GLU A CA 1
ATOM 740 C C . GLU A 1 93 ? -6.958 -4.884 -35.182 1.00 49.12 93 GLU A C 1
ATOM 742 O O . GLU A 1 93 ? -8.145 -4.613 -35.008 1.00 49.12 93 GLU A O 1
ATOM 747 N N . VAL A 1 94 ? -6.503 -6.143 -35.099 1.00 43.09 94 VAL A N 1
ATOM 748 C CA . VAL A 1 94 ? -7.337 -7.308 -34.761 1.00 43.09 94 VAL A CA 1
ATOM 749 C C . VAL A 1 94 ? -6.629 -8.161 -33.696 1.00 43.09 94 VAL A C 1
ATOM 751 O O . VAL A 1 94 ? -5.569 -8.719 -33.985 1.00 43.09 94 VAL A O 1
ATOM 754 N N . PRO A 1 95 ? -7.183 -8.288 -32.476 1.00 43.16 95 PRO A N 1
ATOM 755 C CA . PRO A 1 95 ? -6.561 -9.046 -31.390 1.00 43.16 95 PRO A CA 1
ATOM 756 C C . PRO A 1 95 ? -6.570 -10.567 -31.637 1.00 43.16 95 PRO A C 1
ATOM 758 O O . PRO A 1 95 ? -7.618 -11.144 -31.922 1.00 43.16 95 PRO A O 1
ATOM 761 N N . LEU A 1 96 ? -5.431 -11.247 -31.441 1.00 44.88 96 LEU A N 1
ATOM 762 C CA . LEU A 1 96 ? -5.333 -12.725 -31.451 1.00 44.88 96 LEU A CA 1
ATOM 763 C C . LEU A 1 96 ? -6.022 -13.394 -30.240 1.00 44.88 96 LEU A C 1
ATOM 765 O O . LEU A 1 96 ? -6.220 -14.608 -30.214 1.00 44.88 96 LEU A O 1
ATOM 769 N N . CYS A 1 97 ? -6.404 -12.601 -29.242 1.00 40.34 97 CYS A N 1
ATOM 770 C CA . CYS A 1 97 ? -7.210 -12.976 -28.086 1.00 40.34 97 CYS A CA 1
ATOM 771 C C . CYS A 1 97 ? -8.022 -11.752 -27.635 1.00 40.34 97 CYS A C 1
ATOM 773 O O . CYS A 1 97 ? -7.616 -10.623 -27.896 1.00 40.34 97 CYS A O 1
ATOM 775 N N . THR A 1 98 ? -9.162 -11.943 -26.964 1.00 41.91 98 THR A N 1
ATOM 776 C CA . THR A 1 98 ? -9.966 -10.845 -26.395 1.00 41.91 98 THR A CA 1
ATOM 777 C C . THR A 1 98 ? -9.160 -10.061 -25.359 1.00 41.91 98 THR A C 1
ATOM 779 O O . THR A 1 98 ? -9.189 -10.366 -24.167 1.00 41.91 98 THR A O 1
ATOM 782 N N . TYR A 1 99 ? -8.436 -9.046 -25.824 1.00 43.69 99 TYR A N 1
ATOM 783 C CA . TYR A 1 99 ? -7.733 -8.096 -24.981 1.00 43.69 99 TYR A CA 1
ATOM 784 C C . TYR A 1 99 ? -8.772 -7.275 -24.227 1.00 43.69 99 TYR A C 1
ATOM 786 O O . TYR A 1 99 ? -9.653 -6.659 -24.826 1.00 43.69 99 TYR A O 1
ATOM 794 N N . HIS A 1 100 ? -8.691 -7.286 -22.903 1.00 50.50 100 HIS A N 1
ATOM 795 C CA . HIS A 1 100 ? -9.365 -6.265 -22.116 1.00 50.50 100 HIS A CA 1
ATOM 796 C C . HIS A 1 100 ? -8.450 -5.038 -22.172 1.00 50.50 100 HIS A C 1
ATOM 798 O O . HIS A 1 100 ? -7.256 -5.194 -21.910 1.00 50.50 100 HIS A O 1
ATOM 804 N N . PRO A 1 101 ? -8.939 -3.855 -22.576 1.00 52.16 101 PRO A N 1
ATOM 805 C CA . PRO A 1 101 ? -8.094 -2.674 -22.675 1.00 52.16 101 PRO A CA 1
ATOM 806 C C . PRO A 1 101 ? -7.468 -2.376 -21.307 1.00 52.16 101 PRO A C 1
ATOM 808 O O . PRO A 1 101 ? -8.153 -1.986 -20.364 1.00 52.16 101 PRO A O 1
ATOM 811 N N . THR A 1 102 ? -6.162 -2.601 -21.195 1.00 66.81 102 THR A N 1
ATOM 812 C CA . THR A 1 102 ? -5.354 -2.2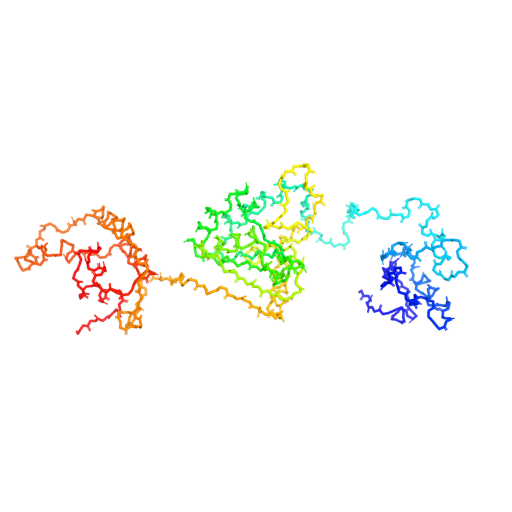09 -20.042 1.00 66.81 102 THR A CA 1
ATOM 813 C C . THR A 1 102 ? -5.115 -0.710 -20.115 1.00 66.81 102 THR A C 1
ATOM 815 O O . THR A 1 102 ? -4.522 -0.221 -21.078 1.00 66.81 102 THR A O 1
ATOM 818 N N . LEU A 1 103 ? -5.585 0.027 -19.112 1.00 83.62 103 LEU A N 1
ATOM 819 C CA . LEU A 1 103 ? -5.356 1.466 -19.020 1.00 83.62 103 LEU A CA 1
ATOM 820 C C . LEU A 1 103 ? -3.898 1.706 -18.602 1.00 83.62 103 LEU A C 1
ATOM 822 O O . LEU A 1 103 ? -3.442 1.143 -17.610 1.00 83.62 103 LEU A O 1
ATOM 826 N N . ARG A 1 104 ? -3.167 2.536 -19.350 1.00 86.81 104 ARG A N 1
ATOM 827 C CA . ARG A 1 104 ? -1.811 2.978 -18.993 1.00 86.81 104 ARG A CA 1
ATOM 828 C C . ARG A 1 104 ? -1.887 4.350 -18.330 1.00 86.81 104 ARG A C 1
ATOM 830 O O . ARG A 1 104 ? -2.526 5.243 -18.872 1.00 86.81 104 ARG A O 1
ATOM 837 N N . LEU A 1 105 ? -1.193 4.514 -17.209 1.00 91.25 105 LEU A N 1
ATOM 838 C CA . LEU A 1 105 ? -0.933 5.803 -16.561 1.00 91.25 105 LEU A CA 1
ATOM 839 C C . LEU A 1 105 ? 0.483 6.240 -16.947 1.00 91.25 105 LEU A C 1
ATOM 841 O O . LEU A 1 105 ? 1.405 5.426 -16.883 1.00 91.25 105 LEU A O 1
ATOM 845 N N . SER A 1 106 ? 0.666 7.477 -17.405 1.00 90.38 106 SER A N 1
ATOM 846 C CA . SER A 1 106 ? 1.963 7.990 -17.900 1.00 90.38 106 SER A CA 1
ATOM 847 C C . SER A 1 106 ? 2.321 9.382 -17.376 1.00 90.38 106 SER A C 1
ATOM 849 O O . SER A 1 106 ? 3.401 9.897 -17.674 1.00 90.38 106 SER A O 1
ATOM 851 N N . THR A 1 107 ? 1.431 10.002 -16.601 1.00 91.44 107 THR A N 1
ATOM 852 C CA . THR A 1 107 ? 1.653 11.307 -15.968 1.00 91.44 107 THR A CA 1
ATOM 853 C C . THR A 1 107 ? 1.536 11.207 -14.454 1.00 91.44 107 THR A C 1
ATOM 855 O O . THR A 1 107 ? 0.823 10.352 -13.925 1.00 91.44 107 THR A O 1
ATOM 858 N N . THR A 1 108 ? 2.236 12.081 -13.736 1.00 93.31 108 THR A N 1
ATOM 859 C CA . THR A 1 108 ? 2.147 12.158 -12.272 1.00 93.31 108 THR A CA 1
ATOM 860 C C . THR A 1 108 ? 0.709 12.428 -11.831 1.00 93.31 108 THR A C 1
ATOM 862 O O . THR A 1 108 ? 0.214 11.788 -10.908 1.00 93.31 108 THR A O 1
ATOM 865 N N . GLU A 1 109 ? 0.011 13.317 -12.536 1.00 94.38 109 GLU A N 1
ATOM 866 C CA . GLU A 1 109 ? -1.372 13.690 -12.261 1.00 94.38 109 GLU A CA 1
ATOM 867 C C . GLU A 1 109 ? -2.334 12.493 -12.373 1.00 94.38 109 GLU A C 1
ATOM 869 O O . GLU A 1 109 ? -3.181 12.311 -11.499 1.00 94.38 109 GLU A O 1
ATOM 874 N N . GLU A 1 110 ? -2.172 11.630 -13.383 1.00 95.25 110 GLU A N 1
ATOM 875 C CA . GLU A 1 110 ? -2.963 10.395 -13.520 1.00 95.25 110 GLU A CA 1
ATOM 876 C C . GLU A 1 110 ? -2.737 9.425 -12.353 1.00 95.25 110 GLU A C 1
ATOM 878 O O . GLU A 1 110 ? -3.697 8.850 -11.835 1.00 95.25 110 GLU A O 1
ATOM 883 N N . HIS A 1 111 ? -1.487 9.247 -11.914 1.00 97.31 111 HIS A N 1
ATOM 884 C CA . HIS A 1 111 ? -1.176 8.370 -10.782 1.00 97.31 111 HIS A CA 1
ATOM 885 C C . HIS A 1 111 ? -1.789 8.898 -9.482 1.00 97.31 111 HIS A C 1
ATOM 887 O O . HIS A 1 111 ? -2.424 8.135 -8.755 1.00 97.31 111 HIS A O 1
ATOM 893 N N . ILE A 1 112 ? -1.668 10.204 -9.218 1.00 96.50 112 ILE A N 1
ATOM 894 C CA . ILE A 1 112 ? -2.279 10.844 -8.044 1.00 96.50 112 ILE A CA 1
ATOM 895 C C . ILE A 1 112 ? -3.800 10.683 -8.096 1.00 96.50 112 ILE A C 1
ATOM 897 O O . ILE A 1 112 ? -4.411 10.238 -7.127 1.00 96.50 112 ILE A O 1
ATOM 901 N N . GLN A 1 113 ? -4.425 10.964 -9.241 1.00 96.94 113 GLN A N 1
ATOM 902 C CA . GLN A 1 113 ? -5.872 10.836 -9.386 1.00 96.94 113 GLN A CA 1
ATOM 903 C C . GLN A 1 113 ? -6.353 9.404 -9.107 1.00 96.94 113 GLN A C 1
ATOM 905 O O . GLN A 1 113 ? -7.370 9.213 -8.439 1.00 96.94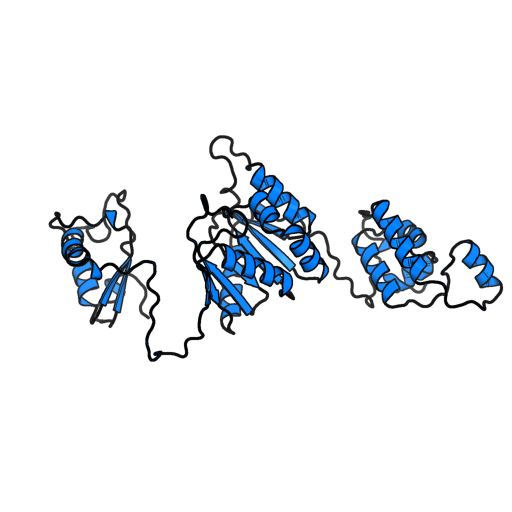 113 GLN A O 1
ATOM 910 N N . VAL A 1 114 ? -5.631 8.392 -9.592 1.00 96.75 114 VAL A N 1
ATOM 911 C CA . VAL A 1 114 ? -5.962 6.986 -9.327 1.00 96.75 114 VAL A CA 1
ATOM 912 C C . VAL A 1 114 ? -5.741 6.622 -7.859 1.00 96.75 114 VAL A C 1
ATOM 914 O O . VAL A 1 114 ? -6.578 5.922 -7.291 1.00 96.75 114 VAL A O 1
ATOM 917 N N . LEU A 1 115 ? -4.684 7.129 -7.219 1.00 98.25 115 LEU A N 1
ATOM 918 C CA . LEU A 1 115 ? -4.444 6.924 -5.789 1.00 98.25 115 LEU A CA 1
ATOM 919 C C . LEU A 1 115 ? -5.589 7.494 -4.938 1.00 98.25 115 LEU A C 1
ATOM 921 O O . LEU A 1 115 ? -6.102 6.802 -4.061 1.00 98.25 115 LEU A O 1
ATOM 925 N N . HIS A 1 116 ? -6.059 8.707 -5.243 1.00 98.38 116 HIS A N 1
ATOM 926 C CA . HIS A 1 116 ? -7.236 9.292 -4.587 1.00 98.38 116 HIS A CA 1
ATOM 927 C C . HIS A 1 116 ? -8.480 8.423 -4.778 1.00 98.38 116 HIS A C 1
ATOM 929 O O . HIS A 1 116 ? -9.161 8.078 -3.812 1.00 98.38 116 HIS A O 1
ATOM 935 N N . GLN A 1 117 ? -8.751 8.009 -6.019 1.00 96.44 117 GLN A N 1
ATOM 936 C CA . GLN A 1 117 ? -9.888 7.140 -6.314 1.00 96.44 117 GLN A CA 1
ATOM 937 C C . GLN A 1 117 ? -9.799 5.794 -5.594 1.00 96.44 117 GLN A C 1
ATOM 939 O O . GLN A 1 117 ? -10.836 5.229 -5.254 1.00 96.44 117 GLN A O 1
ATOM 944 N N . ALA A 1 118 ? -8.594 5.274 -5.359 1.00 97.44 118 ALA A N 1
ATOM 945 C CA . ALA A 1 118 ? -8.392 4.035 -4.626 1.00 97.44 118 ALA A CA 1
ATOM 946 C C . ALA A 1 118 ? -8.861 4.165 -3.172 1.00 97.44 118 ALA A C 1
ATOM 948 O O . ALA A 1 118 ? -9.668 3.349 -2.724 1.00 97.44 118 ALA A O 1
ATOM 949 N N . PHE A 1 119 ? -8.454 5.232 -2.476 1.00 97.31 119 PHE A N 1
ATOM 950 C CA . PHE A 1 119 ? -8.967 5.539 -1.139 1.00 97.31 119 PHE A CA 1
ATOM 951 C C . PHE A 1 119 ? -10.479 5.772 -1.150 1.00 97.31 119 PHE A C 1
ATOM 953 O O . PHE A 1 119 ? -11.192 5.239 -0.310 1.00 97.31 119 PHE A O 1
ATOM 960 N N . GLU A 1 120 ? -11.013 6.501 -2.128 1.00 94.12 120 GLU A N 1
ATOM 961 C CA . GLU A 1 120 ? -12.449 6.790 -2.196 1.00 94.12 120 GLU A CA 1
ATOM 962 C C . GLU A 1 120 ? -13.314 5.565 -2.515 1.00 94.12 120 GLU A C 1
ATOM 964 O O . GLU A 1 120 ? -14.431 5.463 -2.007 1.00 94.12 120 GLU A O 1
ATOM 969 N N . LYS A 1 121 ? -12.844 4.623 -3.337 1.00 89.56 121 LYS A N 1
ATOM 970 C CA . LYS A 1 121 ? -13.688 3.545 -3.884 1.00 89.56 121 LYS A CA 1
ATOM 971 C C . LYS A 1 121 ? -13.502 2.184 -3.219 1.00 89.56 121 LYS A C 1
ATOM 973 O O . LYS A 1 121 ? -14.421 1.375 -3.339 1.00 89.56 121 LYS A O 1
ATOM 978 N N . ALA A 1 122 ? -12.380 1.938 -2.538 1.00 94.12 122 ALA A N 1
ATOM 979 C CA . ALA A 1 122 ? -12.143 0.675 -1.835 1.00 94.12 122 ALA A CA 1
ATOM 980 C C . ALA A 1 122 ? -13.265 0.376 -0.826 1.00 94.12 122 ALA A C 1
ATOM 982 O O . ALA A 1 122 ? -13.742 1.284 -0.137 1.00 94.12 122 ALA A O 1
ATOM 983 N N . ARG A 1 123 ? -13.691 -0.889 -0.747 1.00 87.19 123 ARG A N 1
ATOM 984 C CA . ARG A 1 123 ? -14.795 -1.329 0.130 1.00 87.19 123 ARG A CA 1
ATOM 985 C C . ARG A 1 123 ? -14.370 -2.299 1.219 1.00 87.19 123 ARG A C 1
ATOM 987 O O . ARG A 1 123 ? -15.014 -2.353 2.260 1.00 87.19 123 ARG A O 1
ATOM 994 N N . HIS A 1 124 ? -13.319 -3.067 0.976 1.00 87.81 124 HIS A N 1
ATOM 995 C CA . HIS A 1 124 ? -12.844 -4.119 1.864 1.00 87.81 124 HIS A CA 1
ATOM 996 C C . HIS A 1 124 ? -11.362 -3.954 2.175 1.00 87.81 124 HIS A C 1
ATOM 998 O O . HIS A 1 124 ? -10.981 -4.027 3.339 1.00 87.81 124 HIS A O 1
ATOM 1004 N N . ARG A 1 125 ? -10.533 -3.705 1.155 1.00 93.75 125 ARG A N 1
ATOM 1005 C CA . ARG A 1 125 ? -9.085 -3.587 1.314 1.00 93.75 125 ARG A CA 1
ATOM 1006 C C . ARG A 1 125 ? -8.478 -2.612 0.317 1.00 93.75 125 ARG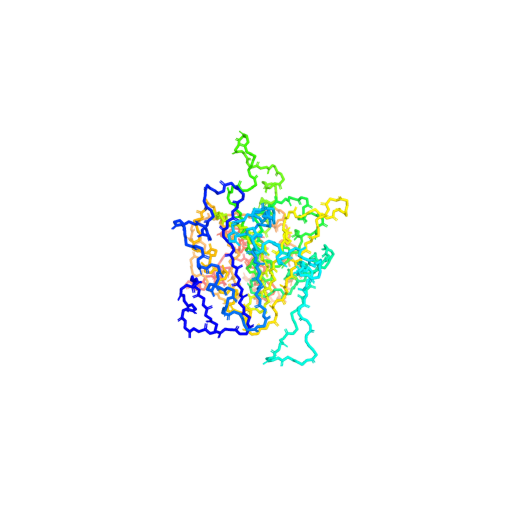 A C 1
ATOM 1008 O O . ARG A 1 125 ? -8.808 -2.618 -0.866 1.00 93.75 125 ARG A O 1
ATOM 1015 N N . LEU A 1 126 ? -7.508 -1.846 0.790 1.00 97.81 126 LEU A N 1
ATOM 1016 C CA . LEU A 1 126 ? -6.595 -1.067 -0.025 1.00 97.81 126 LEU A CA 1
ATOM 1017 C C . LEU A 1 126 ? -5.161 -1.430 0.355 1.00 97.81 126 LEU A C 1
ATOM 1019 O O . LEU A 1 126 ? -4.727 -1.188 1.479 1.00 97.81 126 LEU A O 1
ATOM 1023 N N . LEU A 1 127 ? -4.426 -2.007 -0.590 1.00 98.19 127 LEU A N 1
ATOM 1024 C CA . LEU A 1 127 ? -3.029 -2.384 -0.418 1.00 98.19 127 LEU A CA 1
ATOM 1025 C C . LEU A 1 127 ? -2.143 -1.425 -1.213 1.00 98.19 127 LEU A C 1
ATOM 1027 O O . LEU A 1 127 ? -2.241 -1.366 -2.439 1.00 98.19 127 LEU A O 1
ATOM 1031 N N . VAL A 1 128 ? -1.260 -0.710 -0.522 1.00 98.50 128 VAL A N 1
ATOM 1032 C CA . VAL A 1 128 ? -0.262 0.182 -1.123 1.00 98.50 128 VAL A CA 1
ATOM 1033 C C . VAL A 1 128 ? 1.121 -0.421 -0.907 1.00 98.50 128 VAL A C 1
ATOM 1035 O O . VAL A 1 128 ? 1.550 -0.601 0.227 1.00 98.50 128 VAL A O 1
ATOM 1038 N N . VAL A 1 129 ? 1.848 -0.715 -1.978 1.00 98.38 129 VAL A N 1
ATOM 1039 C CA . VAL A 1 129 ? 3.236 -1.183 -1.915 1.00 98.38 129 VAL A CA 1
ATOM 1040 C C . VAL A 1 129 ? 4.125 -0.066 -2.438 1.00 98.38 129 VAL A C 1
ATOM 1042 O O . VAL A 1 129 ? 4.051 0.296 -3.612 1.00 98.38 129 VAL A O 1
ATOM 1045 N N . SER A 1 130 ? 4.929 0.526 -1.557 1.00 97.94 130 SER A N 1
ATOM 1046 C CA . SER A 1 130 ? 5.838 1.624 -1.888 1.00 97.94 130 SER A CA 1
ATOM 1047 C C . SER A 1 130 ? 7.133 1.442 -1.098 1.00 97.94 130 SER A C 1
ATOM 1049 O O . SER A 1 130 ? 7.114 1.622 0.116 1.00 97.94 130 SER A O 1
ATOM 1051 N N . PRO A 1 131 ? 8.265 1.115 -1.748 1.00 95.50 131 PRO A N 1
ATOM 1052 C CA . PRO A 1 131 ? 9.501 0.758 -1.048 1.00 95.50 131 PRO A CA 1
ATOM 1053 C C . PRO A 1 131 ? 10.167 1.939 -0.339 1.00 95.50 131 PRO A C 1
ATOM 1055 O O . PRO A 1 131 ? 11.006 1.735 0.530 1.00 95.50 131 PRO A O 1
ATOM 1058 N N . PHE A 1 132 ? 9.794 3.159 -0.724 1.00 97.62 132 PHE A N 1
ATOM 1059 C CA . PHE A 1 132 ? 10.218 4.398 -0.090 1.00 97.62 132 PHE A CA 1
ATOM 1060 C C . PHE A 1 132 ? 8.985 5.168 0.377 1.00 97.62 132 PHE A C 1
ATOM 1062 O O . PHE A 1 132 ? 7.983 5.237 -0.356 1.00 97.62 132 PHE A O 1
ATOM 1069 N N . ILE A 1 133 ? 9.085 5.809 1.539 1.00 98.25 133 ILE A N 1
ATOM 1070 C CA . ILE A 1 133 ? 8.043 6.664 2.119 1.00 98.25 133 ILE A CA 1
ATOM 1071 C C . ILE A 1 133 ? 8.598 8.073 2.358 1.00 98.25 133 ILE A C 1
ATOM 1073 O O . ILE A 1 133 ? 9.726 8.264 2.802 1.00 98.25 133 ILE A O 1
ATOM 1077 N N . SER A 1 134 ? 7.790 9.096 2.081 1.00 97.75 134 SER A N 1
ATOM 1078 C CA . SER A 1 134 ? 8.089 10.476 2.453 1.00 97.75 134 SER A CA 1
ATOM 1079 C C . SER A 1 134 ? 6.830 11.215 2.889 1.00 97.75 134 SER A C 1
ATOM 1081 O O . SER A 1 134 ? 5.840 11.235 2.165 1.00 97.75 134 SER A O 1
ATOM 1083 N N . ILE A 1 135 ? 6.912 11.939 4.004 1.00 97.75 135 ILE A N 1
ATOM 1084 C CA . ILE A 1 135 ? 5.832 12.810 4.482 1.00 97.75 135 ILE A CA 1
ATOM 1085 C C . ILE A 1 135 ? 5.385 13.827 3.419 1.00 97.75 135 ILE A C 1
ATOM 1087 O O . ILE A 1 135 ? 4.196 13.951 3.154 1.00 97.75 135 ILE A O 1
ATOM 1091 N N . HIS A 1 136 ? 6.328 14.423 2.680 1.00 97.19 136 HIS A N 1
ATOM 1092 C CA . HIS A 1 136 ? 6.025 15.369 1.602 1.00 97.19 136 HIS A CA 1
ATOM 1093 C C . HIS A 1 136 ? 5.111 14.791 0.512 1.00 97.19 136 HIS A C 1
ATOM 1095 O O . HIS A 1 136 ? 4.310 15.517 -0.063 1.00 97.19 136 HIS A O 1
ATOM 1101 N N . ALA A 1 137 ? 5.233 13.501 0.187 1.00 97.00 137 ALA A N 1
ATOM 1102 C CA . ALA A 1 137 ? 4.347 12.847 -0.773 1.00 97.00 137 ALA A CA 1
ATOM 1103 C C . ALA A 1 137 ? 2.912 12.760 -0.243 1.00 97.00 137 ALA A C 1
ATOM 1105 O O . ALA A 1 137 ? 1.962 13.077 -0.949 1.00 97.00 137 ALA A O 1
ATOM 1106 N N . ILE A 1 138 ? 2.790 12.338 1.015 1.00 98.00 138 ILE A N 1
ATOM 1107 C CA . ILE A 1 138 ? 1.521 12.130 1.713 1.00 98.00 138 ILE A CA 1
ATOM 1108 C C . ILE A 1 138 ? 0.785 13.464 1.896 1.00 98.00 138 ILE A C 1
ATOM 1110 O O . ILE A 1 138 ? -0.428 13.527 1.704 1.00 98.00 138 ILE A O 1
ATOM 1114 N N . GLU A 1 139 ? 1.513 14.527 2.238 1.00 96.44 139 GLU A N 1
ATOM 1115 C CA . GLU A 1 139 ? 0.962 15.869 2.436 1.00 96.44 139 GLU A CA 1
ATOM 1116 C C . GLU A 1 139 ? 0.581 16.554 1.122 1.00 96.44 139 GLU A C 1
ATOM 1118 O O . GLU A 1 139 ? -0.518 17.101 1.029 1.00 96.44 139 GLU A O 1
ATOM 1123 N N . ASN A 1 140 ? 1.442 16.497 0.096 1.00 96.25 140 ASN A N 1
ATOM 1124 C CA . ASN A 1 140 ? 1.152 17.111 -1.207 1.00 96.25 140 ASN A CA 1
ATOM 1125 C C . ASN A 1 140 ? -0.109 16.522 -1.849 1.00 96.25 140 ASN A C 1
ATOM 1127 O O . ASN A 1 140 ? -0.916 17.261 -2.411 1.00 96.25 140 ASN A O 1
ATOM 1131 N N . ASP A 1 141 ? -0.295 15.209 -1.719 1.00 96.50 141 ASP A N 1
ATOM 1132 C CA . ASP A 1 141 ? -1.467 14.497 -2.225 1.00 96.50 141 ASP A CA 1
ATOM 1133 C C . ASP A 1 141 ? -2.641 14.522 -1.217 1.00 96.50 141 ASP A C 1
ATOM 1135 O O . ASP A 1 141 ? -3.682 13.928 -1.460 1.00 96.50 141 ASP A O 1
ATOM 1139 N N . GLN A 1 142 ? -2.520 15.195 -0.065 1.00 96.25 142 GLN A N 1
ATOM 1140 C CA . GLN A 1 142 ? -3.579 15.279 0.956 1.00 96.25 142 GLN A CA 1
ATOM 1141 C C . GLN A 1 142 ? -4.150 13.902 1.359 1.00 96.25 142 GLN A C 1
ATOM 1143 O O . GLN A 1 142 ? -5.361 13.730 1.524 1.00 96.25 142 GLN A O 1
ATOM 1148 N N . LEU A 1 143 ? -3.283 12.899 1.541 1.00 97.69 143 LEU A N 1
ATOM 1149 C CA . LEU A 1 143 ? -3.720 11.519 1.783 1.00 97.69 143 LEU A CA 1
ATOM 1150 C C . LEU A 1 143 ? -4.238 11.286 3.208 1.00 97.69 143 LEU A C 1
ATOM 1152 O O . LEU A 1 143 ? -5.006 10.356 3.430 1.00 97.69 143 LEU A O 1
ATOM 1156 N N . VAL A 1 144 ? -3.864 12.117 4.185 1.00 93.69 144 VAL A N 1
ATOM 1157 C CA . VAL A 1 144 ? -4.232 11.913 5.601 1.00 93.69 144 VAL A CA 1
ATOM 1158 C C . VAL A 1 144 ? -5.756 11.866 5.825 1.00 93.69 144 VAL A C 1
ATOM 1160 O O . VAL A 1 144 ? -6.233 10.887 6.410 1.00 93.69 144 VAL A O 1
ATOM 1163 N N . PRO A 1 145 ? -6.560 12.841 5.345 1.00 89.50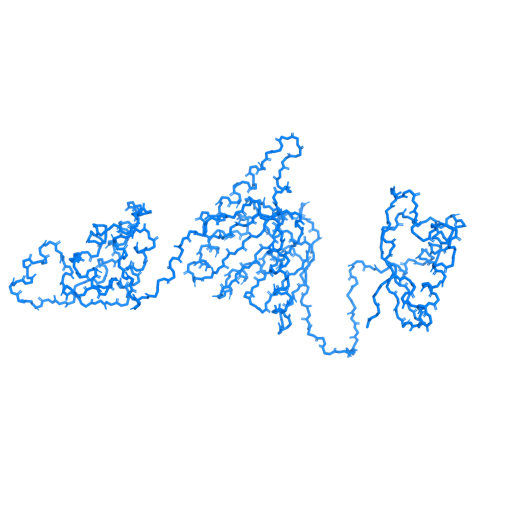 145 PRO A N 1
ATOM 1164 C CA . PRO A 1 145 ? -8.019 12.747 5.414 1.00 89.50 145 PRO A CA 1
ATOM 1165 C C . PRO A 1 145 ? -8.585 11.522 4.685 1.00 89.50 145 PRO A C 1
ATOM 1167 O O . PRO A 1 145 ? -9.534 10.910 5.174 1.00 89.50 145 PRO A O 1
ATOM 1170 N N . LEU A 1 146 ? -7.996 11.146 3.545 1.00 94.81 146 LEU A N 1
ATOM 1171 C CA . LEU A 1 146 ? -8.446 10.008 2.743 1.00 94.81 146 LEU A CA 1
ATOM 1172 C C . LEU A 1 146 ? -8.222 8.681 3.464 1.00 94.81 146 LEU A C 1
ATOM 1174 O O . LEU A 1 146 ? -9.142 7.868 3.527 1.00 94.81 146 LEU A O 1
ATOM 1178 N N . ILE A 1 147 ? -7.045 8.482 4.061 1.00 95.00 147 ILE A N 1
ATOM 1179 C CA . ILE A 1 147 ? -6.728 7.306 4.879 1.00 95.00 147 ILE A CA 1
ATOM 1180 C C . ILE A 1 147 ? -7.732 7.202 6.023 1.00 95.00 147 ILE A C 1
ATOM 1182 O O . ILE A 1 147 ? -8.399 6.179 6.163 1.00 95.00 147 ILE A O 1
ATOM 1186 N N . ARG A 1 148 ? -7.909 8.288 6.788 1.00 87.19 148 ARG A N 1
ATOM 1187 C CA . ARG A 1 148 ? -8.825 8.320 7.933 1.00 87.19 148 ARG A CA 1
ATOM 1188 C C . ARG A 1 148 ? -10.251 7.958 7.534 1.00 87.19 148 ARG A C 1
ATOM 1190 O O . ARG A 1 148 ? -10.859 7.100 8.166 1.00 87.19 148 ARG A O 1
ATOM 1197 N N . HIS A 1 149 ? -10.775 8.585 6.484 1.00 83.38 149 HIS A N 1
ATOM 1198 C CA . HIS A 1 149 ? -12.119 8.302 5.989 1.00 83.38 149 HIS A CA 1
ATOM 1199 C C . HIS A 1 149 ? -12.246 6.855 5.487 1.00 83.38 149 HIS A C 1
ATOM 1201 O O . HIS A 1 149 ? -13.243 6.188 5.744 1.00 83.38 149 HIS A O 1
ATOM 1207 N N . THR A 1 150 ? -11.222 6.336 4.808 1.00 89.12 150 THR A N 1
ATOM 1208 C CA . THR A 1 150 ? -11.210 4.961 4.289 1.00 89.12 150 THR A CA 1
ATOM 1209 C C . THR A 1 150 ? -11.254 3.940 5.423 1.00 89.12 150 THR A C 1
ATOM 1211 O O . THR A 1 150 ? -12.116 3.063 5.411 1.00 89.12 150 THR A O 1
ATOM 1214 N N . VAL A 1 151 ? -10.419 4.115 6.450 1.00 86.75 151 VAL A N 1
ATOM 1215 C CA . VAL A 1 151 ? -10.415 3.258 7.645 1.00 86.75 151 VAL A CA 1
ATOM 1216 C C . VAL A 1 151 ? -11.729 3.374 8.427 1.00 86.75 151 VAL A C 1
ATOM 1218 O O . VAL A 1 151 ? -12.268 2.364 8.868 1.00 86.75 151 VAL A O 1
ATOM 1221 N N . GLN A 1 152 ? -12.310 4.575 8.546 1.00 82.31 152 GLN A N 1
ATOM 1222 C CA . GLN A 1 152 ? -13.619 4.780 9.191 1.00 82.31 152 GLN A CA 1
ATOM 1223 C C . GLN A 1 152 ? -14.764 4.032 8.499 1.00 82.31 152 GLN A C 1
ATOM 1225 O O . GLN A 1 152 ? -15.732 3.660 9.157 1.00 82.31 152 GLN A O 1
ATOM 1230 N N . ARG A 1 153 ? -14.655 3.769 7.191 1.00 84.69 153 ARG A N 1
ATOM 1231 C CA . ARG A 1 153 ? -15.605 2.914 6.461 1.00 84.69 153 ARG A CA 1
ATOM 1232 C C . ARG A 1 153 ? -15.396 1.415 6.702 1.00 84.69 153 ARG A C 1
ATOM 1234 O O . ARG A 1 153 ? -16.117 0.614 6.117 1.00 84.69 153 ARG A O 1
ATOM 1241 N N . GLY A 1 154 ? -14.422 1.032 7.528 1.00 81.69 154 GLY A N 1
ATOM 1242 C CA . GLY A 1 154 ? -14.080 -0.362 7.812 1.00 81.69 154 GLY A CA 1
ATOM 1243 C C . GLY A 1 154 ? -13.218 -1.026 6.735 1.00 81.69 154 GLY A C 1
ATOM 1244 O O . GLY A 1 154 ? -13.144 -2.251 6.696 1.00 81.69 154 GLY A O 1
ATOM 1245 N N . VAL A 1 155 ? -12.588 -0.243 5.854 1.00 89.94 155 VAL A N 1
ATOM 1246 C CA . VAL A 1 155 ? -11.668 -0.753 4.828 1.00 89.94 155 VAL A CA 1
ATOM 1247 C C . VAL A 1 155 ? -10.295 -0.998 5.456 1.00 89.94 155 VAL A C 1
ATOM 1249 O O . VAL A 1 155 ? -9.745 -0.105 6.101 1.00 89.94 155 VAL A O 1
ATOM 1252 N N . ASP A 1 156 ? -9.714 -2.174 5.220 1.00 92.62 156 ASP A N 1
ATOM 1253 C CA . ASP A 1 156 ? -8.339 -2.486 5.620 1.00 92.62 156 ASP A CA 1
ATOM 1254 C C . ASP A 1 156 ? -7.341 -1.751 4.713 1.00 92.62 156 ASP A C 1
ATOM 1256 O O . ASP A 1 156 ? -7.154 -2.114 3.550 1.00 92.62 156 ASP A O 1
ATOM 1260 N N . VAL A 1 157 ? -6.717 -0.695 5.236 1.00 97.25 157 VAL A N 1
ATOM 1261 C CA . VAL A 1 157 ? -5.646 0.032 4.548 1.00 97.25 157 VAL A CA 1
ATOM 1262 C C . VAL A 1 157 ? -4.308 -0.516 5.023 1.00 97.25 157 VAL A C 1
ATOM 1264 O O . VAL A 1 157 ? -3.885 -0.238 6.144 1.00 97.25 157 VAL A O 1
ATOM 1267 N N . THR A 1 158 ? -3.618 -1.254 4.156 1.00 97.81 158 THR A N 1
ATOM 1268 C CA . THR A 1 158 ? -2.300 -1.825 4.448 1.00 97.81 158 THR A CA 1
ATOM 1269 C C . THR A 1 158 ? -1.236 -1.227 3.530 1.00 97.81 158 THR A C 1
ATOM 1271 O O . THR A 1 158 ? -1.388 -1.196 2.309 1.00 97.81 158 THR A O 1
ATOM 1274 N N . VAL A 1 159 ? -0.131 -0.779 4.120 1.00 98.44 159 VAL A N 1
ATOM 1275 C CA . VAL A 1 159 ? 1.033 -0.224 3.432 1.00 98.44 159 VAL A CA 1
ATOM 1276 C C . VAL A 1 159 ? 2.233 -1.142 3.639 1.00 98.44 159 VAL A C 1
ATOM 1278 O O . VAL A 1 159 ? 2.653 -1.362 4.773 1.00 98.44 159 VAL A O 1
ATOM 1281 N N . TYR A 1 160 ? 2.811 -1.640 2.547 1.00 98.38 160 TYR A N 1
ATOM 1282 C CA . TYR A 1 160 ? 4.092 -2.343 2.554 1.00 98.38 160 TYR A CA 1
ATOM 1283 C C . TYR A 1 160 ? 5.216 -1.410 2.115 1.00 98.38 160 TYR A C 1
ATOM 1285 O O . TYR A 1 160 ? 5.109 -0.738 1.085 1.00 98.38 160 TYR A O 1
ATOM 1293 N N . THR A 1 161 ? 6.310 -1.422 2.870 1.00 98.06 161 THR A N 1
ATOM 1294 C CA . THR A 1 161 ? 7.535 -0.678 2.562 1.00 98.06 161 THR A CA 1
ATOM 1295 C C . THR A 1 161 ? 8.773 -1.532 2.810 1.00 98.06 161 THR A C 1
ATOM 1297 O O . THR A 1 161 ? 8.720 -2.534 3.530 1.00 98.06 161 THR A O 1
ATOM 1300 N N . ASP A 1 162 ? 9.887 -1.159 2.187 1.00 96.56 162 ASP A N 1
ATOM 1301 C CA . ASP A 1 162 ? 11.150 -1.843 2.417 1.00 96.56 162 ASP A CA 1
ATOM 1302 C C . ASP A 1 162 ? 11.755 -1.414 3.763 1.00 96.56 162 ASP A C 1
ATOM 1304 O O . ASP A 1 162 ? 11.646 -0.262 4.203 1.00 96.56 162 ASP A O 1
ATOM 1308 N N . SER A 1 163 ? 12.399 -2.366 4.431 1.00 91.69 163 SER A N 1
ATOM 1309 C CA . SER A 1 163 ? 12.996 -2.177 5.753 1.00 91.69 163 SER A CA 1
ATOM 1310 C C . SER A 1 163 ? 14.364 -1.485 5.742 1.00 91.69 163 SER A C 1
ATOM 1312 O O . SER A 1 163 ? 14.956 -1.300 6.799 1.00 91.69 163 SER A O 1
ATOM 1314 N N . SER A 1 164 ? 14.937 -1.201 4.572 1.00 91.94 164 SER A N 1
ATOM 1315 C CA . SER A 1 164 ? 16.322 -0.729 4.427 1.00 91.94 164 SER A CA 1
ATOM 1316 C C . SER A 1 164 ? 16.476 0.473 3.499 1.00 91.94 164 SER A C 1
ATOM 1318 O O . SER A 1 164 ? 17.383 1.279 3.687 1.00 91.94 164 SER A O 1
ATOM 1320 N N . LEU A 1 165 ? 15.583 0.634 2.523 1.00 92.81 165 LEU A N 1
ATOM 1321 C CA . LEU A 1 165 ? 15.729 1.647 1.476 1.00 92.81 165 LEU A CA 1
ATOM 1322 C C . LEU A 1 165 ? 15.534 3.100 1.947 1.00 92.81 165 LEU A C 1
ATOM 1324 O O . LEU A 1 165 ? 16.093 4.013 1.342 1.00 92.81 165 LEU A O 1
ATOM 1328 N N . ASP A 1 166 ? 14.799 3.324 3.039 1.00 96.31 166 ASP A N 1
ATOM 1329 C CA . ASP A 1 166 ? 14.608 4.654 3.642 1.00 96.31 166 ASP A CA 1
ATOM 1330 C C . ASP A 1 166 ? 15.701 5.030 4.670 1.00 96.31 166 ASP A C 1
ATOM 1332 O O . ASP A 1 166 ? 15.570 6.042 5.361 1.00 96.31 166 ASP A O 1
ATOM 1336 N N . TYR A 1 167 ? 16.770 4.237 4.802 1.00 92.81 167 TYR A N 1
ATOM 1337 C CA . TYR A 1 167 ? 17.851 4.491 5.759 1.00 92.81 167 TYR A CA 1
ATOM 1338 C C . TYR A 1 167 ? 19.020 5.244 5.118 1.00 92.81 167 TYR A C 1
ATOM 1340 O O . TYR A 1 167 ? 19.422 4.993 3.980 1.00 92.81 167 TYR A O 1
ATOM 1348 N N . ASP A 1 168 ? 19.610 6.165 5.875 1.00 92.19 168 ASP A N 1
ATOM 1349 C CA . ASP A 1 168 ? 20.839 6.836 5.475 1.00 92.19 168 ASP A CA 1
ATOM 1350 C C . ASP A 1 168 ? 22.006 5.837 5.444 1.00 92.19 168 ASP A C 1
ATOM 1352 O O . ASP A 1 168 ? 22.342 5.199 6.441 1.00 92.19 168 ASP A O 1
ATOM 1356 N N . THR A 1 169 ? 22.659 5.730 4.288 1.00 87.06 169 THR A N 1
ATOM 1357 C CA . THR A 1 169 ? 23.757 4.772 4.052 1.00 87.06 169 THR A CA 1
ATOM 1358 C C . THR A 1 169 ? 24.980 4.949 4.959 1.00 87.06 169 THR A C 1
ATOM 1360 O O . THR A 1 169 ? 25.780 4.023 5.078 1.00 87.06 169 THR A O 1
ATOM 1363 N N . LYS A 1 170 ? 25.166 6.120 5.583 1.00 90.19 170 LYS A N 1
ATOM 1364 C CA . LYS A 1 170 ? 26.320 6.419 6.442 1.00 90.19 170 LYS A CA 1
ATOM 1365 C C . LYS A 1 170 ? 25.989 6.244 7.914 1.00 90.19 170 LYS A C 1
ATOM 1367 O O . LYS A 1 170 ? 26.808 5.710 8.656 1.00 90.19 170 LYS A O 1
ATOM 1372 N N . THR A 1 171 ? 24.832 6.737 8.346 1.00 90.75 171 THR A N 1
ATOM 1373 C CA . THR A 1 171 ? 24.442 6.712 9.765 1.00 90.75 171 THR A CA 1
ATOM 1374 C C . THR A 1 171 ? 23.608 5.490 10.127 1.00 90.75 171 THR A C 1
ATOM 1376 O O . THR A 1 171 ? 23.472 5.186 11.311 1.00 90.75 171 THR A O 1
ATOM 1379 N N . ASN A 1 172 ? 23.068 4.783 9.128 1.00 89.88 172 ASN A N 1
ATOM 1380 C CA . ASN A 1 172 ? 22.107 3.697 9.291 1.00 89.88 172 ASN A CA 1
ATOM 1381 C C . ASN A 1 172 ? 20.892 4.117 10.139 1.00 89.88 172 ASN A C 1
ATOM 1383 O O . ASN A 1 172 ? 20.339 3.324 10.901 1.00 89.88 172 ASN A O 1
ATOM 1387 N N . GLN A 1 173 ? 20.498 5.387 10.027 1.00 93.19 173 GLN A N 1
ATOM 1388 C CA . GLN A 1 173 ? 19.302 5.940 10.655 1.00 93.19 173 GLN A CA 1
ATOM 1389 C C . GLN A 1 173 ? 18.210 6.121 9.609 1.00 93.19 173 GLN A C 1
ATOM 1391 O O . GLN A 1 173 ? 18.494 6.472 8.463 1.00 93.19 173 GLN A O 1
ATOM 1396 N N . LEU A 1 174 ? 16.963 5.891 10.015 1.00 95.06 174 LEU A N 1
ATOM 1397 C CA . LEU A 1 174 ? 15.803 6.156 9.176 1.00 95.06 174 LEU A CA 1
ATOM 1398 C C . LEU A 1 174 ? 15.761 7.653 8.837 1.00 95.06 174 LEU A C 1
ATOM 1400 O O . LEU A 1 174 ? 15.949 8.501 9.710 1.00 95.06 174 LEU A O 1
ATOM 1404 N N . LEU A 1 175 ? 15.544 7.990 7.566 1.00 97.19 175 LEU A N 1
ATOM 1405 C CA . LEU A 1 175 ? 15.429 9.384 7.144 1.00 97.19 175 LEU A CA 1
ATOM 1406 C C . LEU A 1 175 ? 14.206 10.034 7.808 1.00 97.19 175 LEU A C 1
ATOM 1408 O O . LEU A 1 175 ? 13.121 9.458 7.777 1.00 97.19 175 LEU A O 1
ATOM 1412 N N . SER A 1 176 ? 14.343 11.264 8.317 1.00 96.50 176 SER A N 1
ATOM 1413 C CA . SER A 1 176 ? 13.263 11.952 9.056 1.00 96.50 176 SER A CA 1
ATOM 1414 C C . SER A 1 176 ? 11.949 12.011 8.272 1.00 96.50 176 SER A C 1
ATOM 1416 O O . SER A 1 176 ? 10.898 11.631 8.769 1.00 96.50 176 SER A O 1
ATOM 1418 N N . ARG A 1 177 ? 12.018 12.349 6.978 1.00 97.06 177 ARG A N 1
ATOM 1419 C CA . ARG A 1 177 ? 10.849 12.370 6.084 1.00 97.06 177 ARG A CA 1
ATOM 1420 C C . ARG A 1 177 ? 10.135 11.019 5.981 1.00 97.06 177 ARG A C 1
ATOM 1422 O O . ARG A 1 177 ? 8.934 10.996 5.725 1.00 97.06 177 ARG A O 1
ATOM 1429 N N . ALA A 1 178 ? 10.872 9.916 6.091 1.00 97.88 178 ALA A N 1
ATOM 1430 C CA . ALA A 1 178 ? 10.324 8.570 6.032 1.00 97.88 178 ALA A CA 1
ATOM 1431 C C . ALA A 1 178 ? 9.751 8.171 7.392 1.00 97.88 178 ALA A C 1
ATOM 1433 O O . ALA A 1 178 ? 8.656 7.625 7.435 1.00 97.88 178 ALA A O 1
ATOM 1434 N N . GLU A 1 179 ? 10.437 8.506 8.488 1.00 97.00 179 GLU A N 1
ATOM 1435 C CA . GLU A 1 179 ? 9.941 8.330 9.857 1.00 97.00 179 GLU A CA 1
ATOM 1436 C C . GLU A 1 179 ? 8.608 9.062 10.070 1.00 97.00 179 GLU A C 1
ATOM 1438 O O . GLU A 1 179 ? 7.613 8.438 10.431 1.00 97.00 179 GLU A O 1
ATOM 1443 N N . GLU A 1 180 ? 8.547 10.354 9.742 1.00 96.38 180 GLU A N 1
ATOM 1444 C CA . GLU A 1 180 ? 7.325 11.164 9.811 1.00 96.38 180 GLU A CA 1
ATOM 1445 C C . GLU A 1 180 ? 6.207 10.576 8.936 1.00 96.38 180 GLU A C 1
ATOM 1447 O O . GLU A 1 180 ? 5.062 10.447 9.372 1.00 96.38 180 GLU A O 1
ATOM 1452 N N . GLY A 1 181 ? 6.545 10.142 7.717 1.00 97.62 181 GLY A N 1
ATOM 1453 C CA . GLY A 1 181 ? 5.591 9.507 6.810 1.00 97.62 181 GLY A CA 1
ATOM 1454 C C . GLY A 1 181 ? 5.070 8.159 7.321 1.00 97.62 181 GLY A C 1
ATOM 1455 O O . GLY A 1 181 ? 3.901 7.843 7.131 1.00 97.62 181 GLY A O 1
ATOM 1456 N N . ARG A 1 182 ? 5.895 7.358 7.998 1.00 97.88 182 ARG A N 1
ATOM 1457 C CA . ARG A 1 182 ? 5.474 6.088 8.614 1.00 97.88 182 ARG A CA 1
ATOM 1458 C C . ARG A 1 182 ? 4.584 6.337 9.829 1.00 97.88 182 ARG A C 1
ATOM 1460 O O . ARG A 1 182 ? 3.528 5.716 9.944 1.00 97.88 182 ARG A O 1
ATOM 1467 N N . ASN A 1 183 ? 4.962 7.289 10.680 1.00 93.44 183 ASN A N 1
ATOM 1468 C CA . ASN A 1 183 ? 4.190 7.667 11.860 1.00 93.44 183 ASN A CA 1
ATOM 1469 C C . ASN A 1 183 ? 2.794 8.166 11.477 1.00 93.44 183 ASN A C 1
ATOM 1471 O O . ASN A 1 183 ? 1.814 7.675 12.030 1.00 93.44 183 ASN A O 1
ATOM 1475 N N . ILE A 1 184 ? 2.669 9.040 10.470 1.00 94.19 184 ILE A N 1
ATOM 1476 C CA . ILE A 1 184 ? 1.357 9.580 10.085 1.00 94.19 184 ILE A CA 1
ATOM 1477 C C . ILE A 1 184 ? 0.419 8.510 9.504 1.00 94.19 184 ILE A C 1
ATOM 1479 O O . ILE A 1 184 ? -0.796 8.581 9.704 1.00 94.19 184 ILE A O 1
ATOM 1483 N N . LEU A 1 185 ? 0.958 7.489 8.825 1.00 96.00 185 LEU A N 1
ATOM 1484 C CA . LEU A 1 185 ? 0.175 6.337 8.361 1.00 96.00 185 LEU A CA 1
ATOM 1485 C C . LEU A 1 185 ? -0.391 5.553 9.557 1.00 96.00 185 LEU A C 1
ATOM 1487 O O . LEU A 1 185 ? -1.599 5.315 9.620 1.00 96.00 185 LEU A O 1
ATOM 1491 N N . ILE A 1 186 ? 0.463 5.222 10.531 1.00 93.31 186 ILE A N 1
ATOM 1492 C CA . ILE A 1 186 ? 0.091 4.462 11.737 1.00 93.31 186 ILE A CA 1
ATOM 1493 C C . ILE A 1 186 ? -0.889 5.254 12.615 1.00 93.31 186 ILE A C 1
ATOM 1495 O O . ILE A 1 186 ? -1.877 4.711 13.115 1.00 93.31 186 ILE A O 1
ATOM 1499 N N . GLU A 1 187 ? -0.651 6.552 12.803 1.00 86.94 187 GLU A N 1
ATOM 1500 C CA . GLU A 1 187 ? -1.514 7.437 13.589 1.00 86.94 187 GLU A CA 1
ATOM 1501 C C . GLU A 1 187 ? -2.940 7.488 13.035 1.00 86.94 187 GLU A C 1
ATOM 1503 O O . GLU A 1 187 ? -3.895 7.505 13.816 1.00 86.94 187 GLU A O 1
ATOM 1508 N N . ASN A 1 188 ? -3.084 7.424 11.707 1.00 85.69 188 ASN A N 1
ATOM 1509 C CA . ASN A 1 188 ? -4.369 7.379 11.007 1.00 85.69 188 ASN A CA 1
ATOM 1510 C C . ASN A 1 188 ? -4.863 5.945 10.739 1.00 85.69 188 ASN A C 1
ATOM 1512 O O . ASN A 1 188 ? -5.743 5.747 9.903 1.00 85.69 188 ASN A O 1
ATOM 1516 N N . ALA A 1 189 ? -4.346 4.971 11.496 1.00 87.19 189 ALA A N 1
ATOM 1517 C CA . ALA A 1 189 ? -4.796 3.582 11.543 1.00 87.19 189 ALA A CA 1
ATOM 1518 C C . ALA A 1 189 ? -4.657 2.795 10.226 1.00 87.19 189 ALA A C 1
ATOM 1520 O O . ALA A 1 189 ? -5.319 1.773 10.053 1.00 87.19 189 ALA A O 1
ATOM 1521 N N . ALA A 1 190 ? -3.762 3.217 9.327 1.00 94.06 190 ALA A N 1
ATOM 1522 C CA . ALA A 1 190 ? -3.263 2.322 8.291 1.00 94.06 190 ALA A CA 1
ATOM 1523 C C . ALA A 1 190 ? -2.279 1.318 8.913 1.00 94.06 190 ALA A C 1
ATOM 1525 O O . ALA A 1 190 ? -1.430 1.683 9.730 1.00 94.06 190 ALA A O 1
ATOM 1526 N N . THR A 1 191 ? -2.369 0.055 8.506 1.00 95.94 191 THR A N 1
ATOM 1527 C CA . THR A 1 191 ? -1.406 -0.974 8.902 1.00 95.94 191 THR A CA 1
ATOM 1528 C C . THR A 1 191 ? -0.123 -0.775 8.105 1.00 95.94 191 THR A C 1
ATOM 1530 O O . THR A 1 191 ? -0.130 -0.908 6.885 1.00 95.94 191 THR A O 1
ATOM 1533 N N . LEU A 1 192 ? 0.991 -0.485 8.773 1.00 97.44 192 LEU A N 1
ATOM 1534 C CA . LEU A 1 192 ? 2.312 -0.419 8.153 1.00 97.44 192 LEU A CA 1
ATOM 1535 C C . LEU A 1 192 ? 3.056 -1.740 8.361 1.00 97.44 192 LEU A C 1
ATOM 1537 O O . LEU A 1 192 ? 3.201 -2.207 9.493 1.00 97.44 192 LEU A O 1
ATOM 1541 N N . ILE A 1 193 ? 3.564 -2.323 7.278 1.00 97.56 193 ILE A N 1
ATOM 1542 C CA . ILE A 1 193 ? 4.365 -3.547 7.294 1.00 97.56 193 ILE A CA 1
ATOM 1543 C C . ILE A 1 193 ? 5.694 -3.276 6.596 1.00 97.56 193 ILE A C 1
ATOM 1545 O O . ILE A 1 193 ? 5.737 -2.861 5.438 1.00 97.56 193 ILE A O 1
ATOM 1549 N N . GLU A 1 194 ? 6.786 -3.541 7.302 1.00 97.31 194 GLU A N 1
ATOM 1550 C CA . GLU A 1 194 ? 8.134 -3.466 6.757 1.00 97.31 194 GLU A CA 1
ATOM 1551 C C . GLU A 1 194 ? 8.641 -4.863 6.441 1.00 97.31 194 GLU A C 1
ATOM 1553 O O . GLU A 1 194 ? 8.595 -5.768 7.282 1.00 97.31 194 GLU A O 1
ATOM 1558 N N . VAL A 1 195 ? 9.144 -5.029 5.224 1.00 92.81 195 VAL A N 1
ATOM 1559 C CA . VAL A 1 195 ? 9.684 -6.296 4.738 1.00 92.81 195 VAL A CA 1
ATOM 1560 C C . VAL A 1 195 ? 11.027 -6.087 4.053 1.00 92.81 195 VAL A C 1
ATOM 1562 O O . VAL A 1 195 ? 11.314 -5.007 3.539 1.00 92.81 195 VAL A O 1
ATOM 1565 N N . LYS A 1 196 ? 11.857 -7.130 4.014 1.00 89.38 196 LYS A N 1
ATOM 1566 C CA . LYS A 1 196 ? 13.148 -7.071 3.317 1.00 89.38 196 LYS A CA 1
ATOM 1567 C C . LYS A 1 196 ? 13.028 -7.310 1.813 1.00 89.38 196 LYS A C 1
ATOM 1569 O O . LYS A 1 196 ? 12.466 -8.315 1.366 1.00 89.38 196 LYS A O 1
ATOM 1574 N N . GLY A 1 197 ? 13.705 -6.459 1.046 1.00 83.06 197 GLY A N 1
ATOM 1575 C CA . GLY A 1 197 ? 14.046 -6.702 -0.351 1.00 83.06 197 GLY A CA 1
ATOM 1576 C C . GLY A 1 197 ? 12.864 -6.551 -1.297 1.00 83.06 197 GLY A C 1
ATOM 1577 O O . GLY A 1 197 ? 12.765 -7.315 -2.263 1.00 83.06 197 GLY A O 1
ATOM 1578 N N . ILE A 1 198 ? 11.959 -5.611 -1.015 1.00 84.25 198 ILE A N 1
ATOM 1579 C CA . ILE A 1 198 ? 10.878 -5.268 -1.941 1.00 84.25 198 ILE A CA 1
ATOM 1580 C C . ILE A 1 198 ? 11.217 -3.996 -2.705 1.00 84.25 198 ILE A C 1
ATOM 1582 O O . ILE A 1 198 ? 11.790 -3.047 -2.179 1.00 84.25 198 ILE A O 1
ATOM 1586 N N . HIS A 1 199 ? 10.832 -3.968 -3.974 1.00 89.31 199 HIS A N 1
ATOM 1587 C CA . HIS A 1 199 ? 10.913 -2.759 -4.790 1.00 89.31 199 HIS A CA 1
ATOM 1588 C C . HIS A 1 199 ? 9.651 -2.548 -5.637 1.00 89.31 199 HIS A C 1
ATOM 1590 O O . HIS A 1 199 ? 9.599 -1.638 -6.467 1.00 89.31 199 HIS A O 1
ATOM 1596 N N . ASN A 1 200 ? 8.630 -3.376 -5.418 1.00 88.00 200 ASN A N 1
ATOM 1597 C CA . ASN A 1 200 ? 7.343 -3.327 -6.091 1.00 88.00 200 ASN A CA 1
ATOM 1598 C C . ASN A 1 200 ? 6.689 -1.966 -5.833 1.00 88.00 200 ASN A C 1
ATOM 1600 O O . ASN A 1 200 ? 6.705 -1.478 -4.703 1.00 88.00 200 ASN A O 1
ATOM 1604 N N . LYS A 1 201 ? 6.114 -1.356 -6.871 1.00 96.25 201 LYS A N 1
ATOM 1605 C CA . LYS A 1 201 ? 5.241 -0.192 -6.713 1.00 96.25 201 LYS A CA 1
ATOM 1606 C C . LYS A 1 201 ? 3.849 -0.557 -7.183 1.00 96.25 201 LYS A C 1
ATOM 1608 O O . LYS A 1 201 ? 3.467 -0.310 -8.326 1.00 96.25 201 LYS A O 1
ATOM 1613 N N . SER A 1 202 ? 3.105 -1.175 -6.282 1.00 97.19 202 SER A N 1
ATOM 1614 C CA . SER A 1 202 ? 1.814 -1.774 -6.597 1.00 97.19 202 SER A CA 1
ATOM 1615 C C . SER A 1 202 ? 0.714 -1.122 -5.772 1.00 97.19 202 SER A C 1
ATOM 1617 O O . SER A 1 202 ? 0.914 -0.799 -4.603 1.00 97.19 202 SER A O 1
ATOM 1619 N N . LEU A 1 203 ? -0.455 -0.946 -6.373 1.00 97.94 203 LEU A N 1
ATOM 1620 C CA . LEU A 1 203 ? -1.669 -0.501 -5.700 1.00 97.94 203 LEU A CA 1
ATOM 1621 C C . LEU A 1 203 ? -2.768 -1.513 -6.007 1.00 97.94 203 LEU A C 1
ATOM 1623 O O . LEU A 1 203 ? -3.106 -1.710 -7.171 1.00 97.94 203 LEU A O 1
ATOM 1627 N N . ALA A 1 204 ? -3.315 -2.167 -4.987 1.00 96.94 204 ALA A N 1
ATOM 1628 C CA . ALA A 1 204 ? -4.420 -3.105 -5.154 1.00 96.94 204 ALA A CA 1
ATOM 1629 C C . ALA A 1 204 ? -5.662 -2.626 -4.400 1.00 96.94 204 ALA A C 1
ATOM 1631 O O . ALA A 1 204 ? -5.605 -2.302 -3.213 1.00 96.94 204 ALA A O 1
ATOM 1632 N N . ILE A 1 205 ? -6.783 -2.590 -5.116 1.00 96.06 205 ILE A N 1
ATOM 1633 C CA . ILE A 1 205 ? -8.089 -2.140 -4.640 1.00 96.06 205 ILE A CA 1
ATOM 1634 C C . ILE A 1 205 ? -9.004 -3.361 -4.601 1.00 96.06 205 ILE A C 1
ATOM 1636 O O . ILE A 1 205 ? -9.320 -3.959 -5.639 1.00 96.06 205 ILE A O 1
ATOM 1640 N N . ASP A 1 206 ? -9.407 -3.732 -3.388 1.00 91.69 206 ASP A N 1
ATOM 1641 C CA . ASP A 1 206 ? -10.173 -4.934 -3.082 1.00 91.69 206 ASP A CA 1
ATOM 1642 C C . ASP A 1 206 ? -9.552 -6.179 -3.755 1.00 91.69 206 ASP A C 1
ATOM 1644 O O . ASP A 1 206 ? -8.370 -6.477 -3.545 1.00 91.69 206 ASP A O 1
ATOM 1648 N N . ASN A 1 207 ? -10.341 -6.895 -4.561 1.00 89.19 207 ASN A N 1
ATOM 1649 C CA . ASN A 1 207 ? -9.920 -8.048 -5.364 1.00 89.19 207 ASN A CA 1
ATOM 1650 C C . ASN A 1 207 ? -10.155 -7.817 -6.871 1.00 89.19 207 ASN A C 1
ATOM 1652 O O . ASN A 1 207 ? -10.243 -8.774 -7.633 1.00 89.19 207 ASN A O 1
ATOM 1656 N N . HIS A 1 208 ? -10.334 -6.567 -7.318 1.00 87.75 208 HIS A N 1
ATOM 1657 C CA . HIS A 1 208 ? -10.779 -6.298 -8.696 1.00 87.75 208 HIS A CA 1
ATOM 1658 C C . HIS A 1 208 ? -9.886 -5.353 -9.499 1.00 87.75 208 HIS A C 1
ATOM 1660 O O . HIS A 1 208 ? -10.014 -5.314 -10.724 1.00 87.75 208 HIS A O 1
ATOM 1666 N N . THR A 1 209 ? -9.013 -4.575 -8.853 1.00 93.31 209 THR A N 1
ATOM 1667 C CA . THR A 1 209 ? -8.111 -3.659 -9.559 1.00 93.31 209 THR A CA 1
ATOM 1668 C C . THR A 1 209 ? -6.710 -3.744 -8.982 1.00 93.31 209 THR A C 1
ATOM 1670 O O . THR A 1 209 ? -6.508 -3.481 -7.800 1.00 93.31 209 THR A O 1
ATOM 1673 N N . LEU A 1 210 ? -5.748 -4.071 -9.840 1.00 94.62 210 LEU A N 1
ATOM 1674 C CA . LEU A 1 210 ? -4.319 -3.994 -9.561 1.00 94.62 210 LEU A CA 1
ATOM 1675 C C . LEU A 1 210 ? -3.701 -2.937 -10.467 1.00 94.62 210 LEU A C 1
ATOM 1677 O O . LEU A 1 210 ? -3.976 -2.905 -11.665 1.00 94.62 210 LEU A O 1
ATOM 1681 N N . ILE A 1 211 ? -2.857 -2.085 -9.906 1.00 95.69 211 ILE A N 1
ATOM 1682 C CA . ILE A 1 211 ? -2.037 -1.145 -10.657 1.00 95.69 211 ILE A CA 1
ATOM 1683 C C . ILE A 1 211 ? -0.588 -1.448 -10.333 1.00 95.69 211 ILE A C 1
ATOM 1685 O O . ILE A 1 211 ? -0.218 -1.523 -9.162 1.00 95.69 211 ILE A O 1
ATOM 1689 N N . GLU A 1 212 ? 0.222 -1.618 -11.366 1.00 92.94 212 GLU A N 1
ATOM 1690 C CA . GLU A 1 212 ? 1.619 -2.003 -11.221 1.00 92.94 212 GLU A CA 1
ATOM 1691 C C . GLU A 1 212 ? 2.488 -1.206 -12.187 1.00 92.94 212 GLU A C 1
ATOM 1693 O O . GLU A 1 212 ? 2.121 -0.992 -13.347 1.00 92.94 212 GLU A O 1
ATOM 1698 N N . GLY A 1 213 ? 3.624 -0.720 -11.695 1.00 91.00 213 GLY A N 1
ATOM 1699 C CA . GLY A 1 213 ? 4.480 0.158 -12.472 1.00 91.00 213 GLY A CA 1
ATOM 1700 C C . GLY A 1 213 ? 5.698 0.653 -11.716 1.00 91.00 213 GLY A C 1
ATOM 1701 O O . GLY A 1 213 ? 6.154 0.053 -10.742 1.00 91.00 213 GLY A O 1
ATOM 1702 N N . SER A 1 214 ? 6.244 1.764 -12.198 1.00 90.12 214 SER A N 1
ATOM 1703 C CA . SER A 1 214 ? 7.473 2.360 -11.677 1.00 90.12 214 SER A CA 1
ATOM 1704 C C . SER A 1 214 ? 7.226 3.488 -10.653 1.00 90.12 214 SER A C 1
ATOM 1706 O O . SER A 1 214 ? 8.128 3.839 -9.891 1.00 90.12 214 SER A O 1
ATOM 1708 N N . PHE A 1 215 ? 5.988 3.990 -10.549 1.00 96.00 215 PHE A N 1
ATOM 1709 C CA . PHE A 1 215 ? 5.621 5.137 -9.712 1.00 96.00 215 PHE A CA 1
ATOM 1710 C C . PHE A 1 215 ? 5.654 4.831 -8.207 1.00 96.00 215 PHE A C 1
ATOM 1712 O O . PHE A 1 215 ? 4.811 4.100 -7.695 1.00 96.00 215 PHE A O 1
ATOM 1719 N N . ASN A 1 216 ? 6.577 5.441 -7.456 1.00 96.44 216 ASN A N 1
ATOM 1720 C CA . ASN A 1 216 ? 6.597 5.312 -5.994 1.00 96.44 216 ASN A CA 1
ATOM 1721 C C . ASN A 1 216 ? 5.446 6.101 -5.336 1.00 96.44 216 ASN A C 1
ATOM 1723 O O . ASN A 1 216 ? 5.580 7.294 -5.042 1.00 96.44 216 ASN A O 1
ATOM 1727 N N . TRP A 1 217 ? 4.337 5.409 -5.059 1.00 98.00 217 TRP A N 1
ATOM 1728 C CA . TRP A 1 217 ? 3.080 5.968 -4.545 1.00 98.00 217 TRP A CA 1
ATOM 1729 C C . TRP A 1 217 ? 3.249 6.919 -3.357 1.00 98.00 217 TRP A C 1
ATOM 1731 O O . TRP A 1 217 ? 2.628 7.979 -3.322 1.00 98.00 217 TRP A O 1
ATOM 1741 N N . LEU A 1 218 ? 4.127 6.591 -2.407 1.00 98.19 218 LEU A N 1
ATOM 1742 C CA . LEU A 1 218 ? 4.270 7.341 -1.153 1.00 98.19 218 LEU A CA 1
ATOM 1743 C C . LEU A 1 218 ? 5.566 8.155 -1.059 1.00 98.19 218 LEU A C 1
ATOM 1745 O O . LEU A 1 218 ? 5.928 8.591 0.028 1.00 98.19 218 LEU A O 1
ATOM 1749 N N . SER A 1 219 ? 6.282 8.376 -2.168 1.00 97.06 219 SER A N 1
ATOM 1750 C CA . SER A 1 219 ? 7.564 9.111 -2.128 1.00 97.06 219 SER A CA 1
ATOM 1751 C C . SER A 1 219 ? 7.997 9.803 -3.423 1.00 97.06 219 SER A C 1
ATOM 1753 O O . SER A 1 219 ? 8.948 10.582 -3.384 1.00 97.06 219 SER A O 1
ATOM 1755 N N . ALA A 1 220 ? 7.321 9.583 -4.559 1.00 94.31 220 ALA A N 1
ATOM 1756 C CA . ALA A 1 220 ? 7.635 10.277 -5.811 1.00 94.31 220 ALA A CA 1
ATOM 1757 C C . ALA A 1 220 ? 7.617 11.815 -5.660 1.00 94.31 220 ALA A C 1
ATOM 1759 O O . ALA A 1 220 ? 6.889 12.373 -4.843 1.00 94.31 220 ALA A O 1
ATOM 1760 N N . ASN A 1 221 ? 8.398 12.549 -6.447 1.00 90.62 221 ASN A N 1
ATOM 1761 C CA . ASN A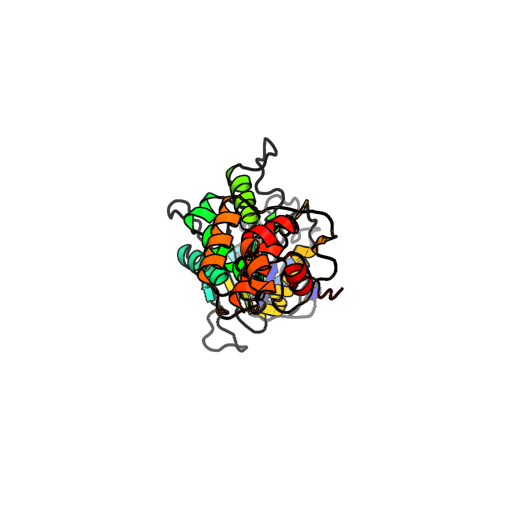 1 221 ? 8.333 14.010 -6.397 1.00 90.62 221 ASN A CA 1
ATOM 1762 C C . ASN A 1 221 ? 7.151 14.523 -7.236 1.00 90.62 221 ASN A C 1
ATOM 1764 O O . ASN A 1 221 ? 6.999 14.136 -8.394 1.00 90.62 221 ASN A O 1
ATOM 1768 N N . ARG A 1 222 ? 6.323 15.392 -6.646 1.00 89.44 222 ARG A N 1
ATOM 1769 C CA . ARG A 1 222 ? 5.123 15.983 -7.266 1.00 89.44 222 ARG A CA 1
ATOM 1770 C C . ARG A 1 222 ? 5.434 17.268 -8.049 1.00 89.44 222 ARG A C 1
ATOM 1772 O O . ARG A 1 222 ? 4.618 17.717 -8.848 1.00 89.44 222 ARG A O 1
ATOM 1779 N N . HIS A 1 223 ? 6.614 17.861 -7.859 1.00 85.56 223 HIS A N 1
ATOM 1780 C CA . HIS A 1 223 ? 7.050 19.043 -8.601 1.00 85.56 223 HIS A CA 1
ATOM 1781 C C . HIS A 1 223 ? 7.638 18.651 -9.958 1.00 85.56 223 HIS A C 1
ATOM 1783 O O . HIS A 1 223 ? 8.579 17.862 -10.018 1.00 85.56 223 HIS A O 1
ATOM 1789 N N . LYS A 1 224 ? 7.142 19.264 -11.042 1.00 78.94 224 LYS A N 1
ATOM 1790 C CA . LYS A 1 224 ? 7.525 18.936 -12.432 1.00 78.94 224 LYS A CA 1
ATOM 1791 C C . LYS A 1 224 ? 9.032 18.961 -12.706 1.00 78.94 224 LYS A C 1
ATOM 1793 O O . LYS A 1 224 ? 9.515 18.175 -13.509 1.00 78.94 224 LYS A O 1
ATOM 1798 N N . GLU A 1 225 ? 9.775 19.837 -12.033 1.00 80.50 225 GLU A N 1
ATOM 1799 C CA . GLU A 1 225 ? 11.233 19.969 -12.192 1.00 80.50 225 GLU A CA 1
ATOM 1800 C C . GLU A 1 225 ? 12.012 18.749 -11.678 1.00 80.50 225 GLU A C 1
ATOM 1802 O O . GLU A 1 225 ? 13.112 18.467 -12.148 1.00 80.50 225 GLU A O 1
ATOM 1807 N N . TYR A 1 226 ? 11.434 18.013 -10.728 1.00 81.31 226 TYR A N 1
ATOM 1808 C CA . TYR A 1 226 ? 12.075 16.885 -10.051 1.00 81.31 226 TYR A CA 1
ATOM 1809 C C . TYR A 1 226 ? 11.287 15.577 -10.206 1.00 81.31 226 TYR A C 1
ATOM 1811 O O . TYR A 1 226 ? 11.735 14.528 -9.734 1.00 81.31 226 TYR A O 1
ATOM 1819 N N . SER A 1 227 ? 10.116 15.620 -10.848 1.00 82.38 227 SER A N 1
ATOM 1820 C CA . SER A 1 227 ? 9.317 14.442 -11.164 1.00 82.38 227 SER A CA 1
ATOM 1821 C C . SER A 1 227 ? 10.005 13.617 -12.245 1.00 82.38 227 SER A C 1
ATOM 1823 O O . SER A 1 227 ? 10.459 14.148 -13.260 1.00 82.38 227 SER A O 1
ATOM 1825 N N . ARG A 1 228 ? 10.063 12.304 -12.038 1.00 84.25 228 ARG A N 1
ATOM 1826 C CA . ARG A 1 228 ? 10.512 11.352 -13.055 1.00 84.25 228 ARG A CA 1
ATOM 1827 C C . ARG A 1 228 ? 9.343 10.999 -13.970 1.00 84.25 228 ARG A C 1
ATOM 1829 O O . ARG A 1 228 ? 8.185 11.092 -13.574 1.00 84.25 228 ARG A O 1
ATOM 1836 N N . HIS A 1 229 ? 9.656 10.591 -15.195 1.00 85.25 229 HIS A N 1
ATOM 1837 C CA . HIS A 1 229 ? 8.660 9.970 -16.056 1.00 85.25 229 HIS A CA 1
ATOM 1838 C C . HIS A 1 229 ? 8.415 8.543 -15.560 1.00 85.25 229 HIS A C 1
ATOM 1840 O O . HIS A 1 229 ? 9.308 7.704 -15.644 1.00 85.25 229 HIS A O 1
ATOM 1846 N N . GLU A 1 230 ? 7.224 8.301 -15.020 1.00 88.88 230 GLU A N 1
ATOM 1847 C CA . GLU A 1 230 ? 6.815 7.023 -14.442 1.00 88.88 230 GLU A CA 1
ATOM 1848 C C . GLU A 1 230 ? 5.625 6.463 -15.223 1.00 88.88 230 GLU A C 1
ATOM 1850 O O . GLU A 1 230 ? 4.779 7.216 -15.713 1.00 88.88 230 GLU A O 1
ATOM 1855 N N . CYS A 1 231 ? 5.551 5.141 -15.342 1.00 89.44 231 CYS A N 1
ATOM 1856 C CA . CYS A 1 231 ? 4.480 4.467 -16.065 1.00 89.44 231 CYS A CA 1
ATOM 1857 C C . CYS A 1 231 ? 3.917 3.314 -15.243 1.00 89.44 231 CYS A C 1
ATOM 1859 O O . CYS A 1 231 ? 4.673 2.551 -14.640 1.00 89.44 231 CYS A O 1
ATOM 1861 N N . SER A 1 232 ? 2.594 3.161 -15.281 1.00 93.00 232 SER A N 1
ATOM 1862 C CA . SER A 1 232 ? 1.895 2.037 -14.654 1.00 93.00 232 SER A CA 1
ATOM 1863 C C . SER A 1 232 ? 0.806 1.480 -15.560 1.00 93.00 232 SER A C 1
ATOM 1865 O O . SER A 1 232 ? 0.250 2.189 -16.402 1.00 93.00 232 SER A O 1
ATOM 1867 N N . ILE A 1 233 ? 0.485 0.207 -15.366 1.00 91.44 233 ILE A N 1
ATOM 1868 C CA . ILE A 1 233 ? -0.621 -0.482 -16.026 1.00 91.44 233 ILE A CA 1
ATOM 1869 C C . ILE A 1 233 ? -1.711 -0.740 -14.992 1.00 91.44 233 ILE A C 1
ATOM 1871 O O . ILE A 1 233 ? -1.429 -1.230 -13.903 1.00 91.44 233 ILE A O 1
ATOM 1875 N N . VAL A 1 234 ? -2.957 -0.431 -15.347 1.00 91.44 234 VAL A N 1
ATOM 1876 C CA . VAL A 1 234 ? -4.148 -0.758 -14.564 1.00 91.44 234 VAL A CA 1
ATOM 1877 C C . VAL A 1 234 ? -4.786 -2.024 -15.127 1.00 91.44 234 VAL A C 1
ATOM 1879 O O . VAL A 1 234 ? -5.219 -2.070 -16.283 1.00 91.44 234 VAL A O 1
ATOM 1882 N N . VAL A 1 235 ? -4.885 -3.040 -14.280 1.00 87.69 235 VAL A N 1
ATOM 1883 C CA . VAL A 1 235 ? -5.544 -4.316 -14.546 1.00 87.69 235 VAL A CA 1
ATOM 1884 C C . VAL A 1 235 ? -6.853 -4.339 -13.761 1.00 87.69 235 VAL A C 1
ATOM 1886 O O . VAL A 1 235 ? -6.863 -4.574 -12.555 1.00 87.69 235 VAL A O 1
ATOM 1889 N N . SER A 1 236 ? -7.962 -4.078 -14.455 1.00 79.00 236 SER A N 1
ATOM 1890 C CA . SER A 1 236 ? -9.320 -4.071 -13.893 1.00 79.00 236 SER A CA 1
ATOM 1891 C C . SER A 1 236 ? -10.172 -5.120 -14.604 1.00 79.00 236 SER A C 1
ATOM 1893 O O . SER A 1 236 ? -10.913 -4.812 -15.537 1.00 79.00 236 SER A O 1
ATOM 1895 N N . SER A 1 237 ? -10.013 -6.385 -14.224 1.00 71.94 237 SER A N 1
ATOM 1896 C CA . SER A 1 237 ? -10.756 -7.512 -14.797 1.00 71.94 237 SER A CA 1
ATOM 1897 C C . SER A 1 237 ? -10.904 -8.630 -13.766 1.00 71.94 237 SER A C 1
ATOM 1899 O O . SER A 1 237 ? -10.289 -8.591 -12.704 1.00 71.94 237 SER A O 1
ATOM 1901 N N . VAL A 1 238 ? -11.669 -9.674 -14.095 1.00 69.12 238 VAL A N 1
ATOM 1902 C CA . VAL A 1 238 ? -11.756 -10.894 -13.268 1.00 69.12 238 VAL A CA 1
ATOM 1903 C C . VAL A 1 238 ? -10.393 -11.557 -13.018 1.00 69.12 238 VAL A C 1
ATOM 1905 O O . VAL A 1 238 ? -10.254 -12.315 -12.068 1.00 69.12 238 VAL A O 1
ATOM 1908 N N . GLN A 1 239 ? -9.382 -11.264 -13.842 1.00 70.12 239 GLN A N 1
ATOM 1909 C CA . GLN A 1 239 ? -8.022 -11.787 -13.679 1.00 70.12 239 GLN A CA 1
ATOM 1910 C C . GLN A 1 239 ? -7.231 -11.021 -12.608 1.00 70.12 239 GLN A C 1
ATOM 1912 O O . GLN A 1 239 ? -6.251 -11.549 -12.092 1.00 70.12 239 GLN A O 1
ATOM 1917 N N . ALA A 1 240 ? -7.646 -9.797 -12.246 1.00 84.88 240 ALA A N 1
ATOM 1918 C CA . ALA A 1 240 ? -6.964 -8.990 -11.234 1.00 84.88 240 ALA A CA 1
ATOM 1919 C C . ALA A 1 240 ? -6.899 -9.707 -9.878 1.00 84.88 240 ALA A C 1
ATOM 1921 O O . ALA A 1 240 ? -5.881 -9.609 -9.204 1.00 84.88 240 ALA A O 1
ATOM 1922 N N . ASP A 1 241 ? -7.931 -10.474 -9.514 1.00 84.31 241 ASP A N 1
ATOM 1923 C CA . ASP A 1 241 ? -7.969 -11.232 -8.258 1.00 84.31 241 ASP A CA 1
ATOM 1924 C C . ASP A 1 241 ? -6.786 -12.209 -8.145 1.00 84.31 241 ASP A C 1
ATOM 1926 O O . ASP A 1 241 ? -6.084 -12.245 -7.136 1.00 84.31 241 ASP A O 1
ATOM 1930 N N . GLU A 1 242 ? -6.483 -12.957 -9.211 1.00 81.19 242 GLU A N 1
ATOM 1931 C CA . GLU A 1 242 ? -5.349 -13.886 -9.221 1.00 81.19 242 GLU A CA 1
ATOM 1932 C C . GLU A 1 242 ? -4.012 -13.150 -9.043 1.00 81.19 242 GLU A C 1
ATOM 1934 O O . GLU A 1 242 ? -3.184 -13.558 -8.225 1.00 81.19 242 GLU A O 1
ATOM 1939 N N . TYR A 1 243 ? -3.817 -12.033 -9.750 1.00 86.69 243 TYR A N 1
ATOM 1940 C CA . TYR A 1 243 ? -2.602 -11.225 -9.625 1.00 86.69 243 TYR A CA 1
ATOM 1941 C C . TYR A 1 243 ? -2.457 -10.598 -8.233 1.00 86.69 243 TYR A C 1
ATOM 1943 O O . TYR A 1 243 ? -1.370 -10.634 -7.660 1.00 86.69 243 TYR A O 1
ATOM 1951 N N . ILE A 1 244 ? -3.547 -10.090 -7.651 1.00 89.75 244 ILE A N 1
ATOM 1952 C CA . ILE A 1 244 ? -3.567 -9.526 -6.294 1.00 89.75 244 ILE A CA 1
ATOM 1953 C C . ILE A 1 244 ? -3.230 -10.608 -5.265 1.00 89.75 244 ILE A C 1
ATOM 1955 O O . ILE A 1 244 ? -2.402 -10.384 -4.385 1.00 89.75 244 ILE A O 1
ATOM 1959 N N . ASN A 1 245 ? -3.809 -11.803 -5.391 1.00 85.00 245 ASN A N 1
ATOM 1960 C CA . ASN A 1 245 ? -3.505 -12.917 -4.495 1.00 85.00 245 ASN A CA 1
ATOM 1961 C C . ASN A 1 245 ? -2.040 -13.364 -4.606 1.00 85.00 245 ASN A C 1
ATOM 1963 O O . ASN A 1 245 ? -1.428 -13.709 -3.595 1.00 85.00 245 ASN A O 1
ATOM 1967 N N . ASN A 1 246 ? -1.460 -13.346 -5.807 1.00 83.94 246 ASN A N 1
ATOM 1968 C CA . ASN A 1 246 ? -0.041 -13.644 -5.999 1.00 83.94 246 ASN A CA 1
ATOM 1969 C C . ASN A 1 246 ? 0.857 -12.562 -5.388 1.00 83.94 246 ASN A C 1
ATOM 1971 O O . ASN A 1 246 ? 1.808 -12.911 -4.690 1.00 83.94 246 ASN A O 1
ATOM 1975 N N . LEU A 1 247 ? 0.517 -11.280 -5.563 1.00 90.12 247 LEU A N 1
ATOM 1976 C CA . LEU A 1 247 ? 1.207 -10.164 -4.911 1.00 90.12 247 LEU A CA 1
ATOM 1977 C C . LEU A 1 247 ? 1.182 -10.316 -3.384 1.00 90.12 247 LEU A C 1
ATOM 1979 O O . LEU A 1 247 ? 2.216 -10.199 -2.736 1.00 90.12 247 LEU A O 1
ATOM 1983 N N . ILE A 1 248 ? 0.022 -10.623 -2.800 1.00 89.50 248 ILE A N 1
ATOM 1984 C CA . ILE A 1 248 ? -0.110 -10.814 -1.349 1.00 89.50 248 ILE A CA 1
ATOM 1985 C C . ILE A 1 248 ? 0.757 -11.978 -0.873 1.00 89.50 248 ILE A C 1
ATOM 1987 O O . ILE A 1 248 ? 1.523 -11.806 0.069 1.00 89.50 248 ILE A O 1
ATOM 1991 N N . LYS A 1 249 ? 0.705 -13.133 -1.549 1.00 83.75 249 LYS A N 1
ATOM 1992 C CA . LYS A 1 249 ? 1.566 -14.281 -1.218 1.00 83.75 249 LYS A CA 1
ATOM 1993 C C . LYS A 1 249 ? 3.047 -13.924 -1.296 1.00 83.75 249 LYS A C 1
ATOM 1995 O O . LYS A 1 249 ? 3.820 -14.347 -0.440 1.00 83.75 249 LYS A O 1
ATOM 2000 N N . GLU A 1 250 ? 3.449 -13.157 -2.310 1.00 85.50 250 GLU A N 1
ATOM 2001 C CA . GLU A 1 250 ? 4.826 -12.689 -2.443 1.00 85.50 250 GLU A CA 1
ATOM 2002 C C . GLU A 1 250 ? 5.222 -11.827 -1.241 1.00 85.50 250 GLU A C 1
ATOM 2004 O O . GLU A 1 250 ? 6.239 -12.109 -0.607 1.00 85.50 250 GLU A O 1
ATOM 2009 N N . LEU A 1 251 ? 4.409 -10.828 -0.893 1.00 89.19 251 LEU A N 1
ATOM 2010 C CA . LEU A 1 251 ? 4.657 -9.923 0.231 1.00 89.19 251 LEU A CA 1
ATOM 2011 C C . LEU A 1 251 ? 4.685 -10.662 1.576 1.00 89.19 251 LEU A C 1
ATOM 2013 O O . LEU A 1 251 ? 5.577 -10.426 2.388 1.00 89.19 251 LEU A O 1
ATOM 2017 N N . GLU A 1 252 ? 3.756 -11.591 1.802 1.00 88.12 252 GLU A N 1
ATOM 2018 C CA . GLU A 1 252 ? 3.681 -12.400 3.024 1.00 88.12 252 GLU A CA 1
ATOM 2019 C C . GLU A 1 252 ? 4.844 -13.388 3.161 1.00 88.12 252 GLU A C 1
ATOM 2021 O O . GLU A 1 252 ? 5.216 -13.738 4.280 1.00 88.12 252 GLU A O 1
ATOM 2026 N N . SER A 1 253 ? 5.440 -13.817 2.044 1.00 84.88 253 SER A N 1
ATOM 2027 C CA . SER A 1 253 ? 6.626 -14.680 2.052 1.00 84.88 253 SER A CA 1
ATOM 2028 C C . SER A 1 253 ? 7.918 -13.943 2.420 1.00 84.88 253 SER A C 1
ATOM 2030 O O . SER A 1 253 ? 8.927 -14.589 2.714 1.00 84.88 253 SER A O 1
ATOM 2032 N N . ARG A 1 254 ? 7.915 -12.602 2.397 1.00 86.00 254 ARG A N 1
ATOM 2033 C CA . ARG A 1 254 ? 9.095 -11.802 2.741 1.00 86.00 254 ARG A CA 1
ATOM 2034 C C . ARG A 1 254 ? 9.312 -11.762 4.251 1.00 86.00 254 ARG A C 1
ATOM 2036 O O . ARG A 1 254 ? 8.376 -11.801 5.046 1.00 86.00 254 ARG A O 1
ATOM 2043 N N . GLU A 1 255 ? 10.577 -11.637 4.651 1.00 89.12 255 GLU A N 1
ATOM 2044 C CA . GLU A 1 255 ? 10.942 -11.455 6.056 1.00 89.12 255 GLU A CA 1
ATOM 2045 C C . GLU A 1 255 ? 10.386 -10.117 6.563 1.00 89.12 255 GLU A C 1
ATOM 2047 O O . GLU A 1 255 ? 10.822 -9.057 6.108 1.00 89.12 255 GLU A O 1
ATOM 2052 N N . LYS A 1 256 ? 9.433 -10.177 7.502 1.00 93.44 256 LYS A N 1
ATOM 2053 C CA . LYS A 1 256 ? 8.865 -9.005 8.177 1.00 93.44 256 LYS A CA 1
ATOM 2054 C C . LYS A 1 256 ? 9.818 -8.512 9.260 1.00 93.44 256 LYS A C 1
ATOM 2056 O O . LYS A 1 256 ? 10.111 -9.247 10.202 1.00 93.44 256 LYS A O 1
ATOM 2061 N N . THR A 1 257 ? 10.268 -7.269 9.150 1.00 90.56 257 THR A N 1
ATOM 2062 C CA . THR A 1 257 ? 11.117 -6.618 10.164 1.00 90.56 257 THR A CA 1
ATOM 2063 C C . THR A 1 257 ? 10.297 -5.809 11.156 1.00 90.56 257 THR A C 1
ATOM 2065 O O . THR A 1 257 ? 10.696 -5.657 12.308 1.00 90.56 257 THR A O 1
ATOM 2068 N N . PHE A 1 258 ? 9.138 -5.319 10.723 1.00 91.69 258 PHE A N 1
ATOM 2069 C CA . PHE A 1 258 ? 8.198 -4.577 11.545 1.00 91.69 258 PHE A CA 1
ATOM 2070 C C . PHE A 1 258 ? 6.782 -4.764 11.008 1.00 91.69 258 PHE A C 1
ATOM 2072 O O . PHE A 1 258 ? 6.552 -4.877 9.805 1.00 91.69 258 PHE A O 1
ATOM 2079 N N . GLN A 1 259 ? 5.820 -4.773 11.917 1.00 91.31 259 GLN A N 1
ATOM 2080 C CA . GLN A 1 259 ? 4.411 -4.662 11.591 1.00 91.31 259 GLN A CA 1
ATOM 2081 C C . GLN A 1 259 ? 3.779 -3.816 12.687 1.00 91.31 259 GLN A C 1
ATOM 2083 O O . GLN A 1 259 ? 3.861 -4.168 13.866 1.00 91.31 259 GLN A O 1
ATOM 2088 N N . SER A 1 260 ? 3.166 -2.696 12.310 1.00 85.31 260 SER A N 1
ATOM 2089 C CA . SER A 1 260 ? 2.418 -1.890 13.265 1.00 85.31 260 SER A CA 1
ATOM 2090 C C . SER A 1 260 ? 1.303 -2.747 13.851 1.00 85.31 260 SER A C 1
ATOM 2092 O O . SER A 1 260 ? 0.619 -3.461 13.110 1.00 85.31 260 SER A O 1
ATOM 2094 N N . LEU A 1 261 ? 1.085 -2.650 15.162 1.00 68.75 261 LEU A N 1
ATOM 2095 C CA . LEU A 1 261 ? -0.123 -3.198 15.761 1.00 68.75 261 LEU A CA 1
ATOM 2096 C C . LEU A 1 261 ? -1.305 -2.544 15.053 1.00 68.75 261 LEU A C 1
ATOM 2098 O O . LEU A 1 261 ? -1.421 -1.318 15.053 1.00 68.75 261 LEU A O 1
ATOM 2102 N N . SER A 1 262 ? -2.164 -3.354 14.436 1.00 53.69 262 SER A N 1
ATOM 2103 C CA . SER A 1 262 ? -3.477 -2.886 14.018 1.00 53.69 262 SER A CA 1
ATOM 2104 C C . SER A 1 262 ? -4.117 -2.284 15.265 1.00 53.69 262 SER A C 1
ATOM 2106 O O . SER A 1 262 ? -4.441 -3.032 16.195 1.00 53.69 262 SER A O 1
ATOM 2108 N N . LYS A 1 263 ? -4.252 -0.949 15.336 1.00 48.69 263 LYS A N 1
ATOM 2109 C CA . LYS A 1 263 ? -5.147 -0.357 16.333 1.00 48.69 263 LYS A CA 1
ATOM 2110 C C . LYS A 1 263 ? -6.470 -1.075 16.112 1.00 48.69 263 LYS A C 1
ATOM 2112 O O . LYS A 1 263 ? -6.911 -1.115 14.962 1.00 48.69 263 LYS A O 1
ATOM 2117 N N . PRO A 1 264 ? -7.043 -1.734 17.128 1.00 42.47 264 PRO A N 1
ATOM 2118 C CA . PRO A 1 264 ? -8.244 -2.502 16.921 1.00 42.47 264 PRO A CA 1
ATOM 2119 C C . PRO A 1 264 ? -9.331 -1.500 16.558 1.00 42.47 264 PRO A C 1
ATOM 2121 O O . PRO A 1 264 ? -9.968 -0.902 17.419 1.00 42.47 264 PRO A O 1
ATOM 2124 N N . THR A 1 265 ? -9.580 -1.326 15.265 1.00 44.19 265 THR A N 1
ATOM 2125 C CA . THR A 1 265 ? -10.913 -0.999 14.803 1.00 44.19 265 THR A CA 1
ATOM 2126 C C . THR A 1 265 ? -11.705 -2.239 15.167 1.00 44.19 265 THR A C 1
ATOM 2128 O O . THR A 1 265 ? -11.765 -3.206 14.408 1.00 44.19 265 THR A O 1
ATOM 2131 N N . ILE A 1 266 ? -12.184 -2.298 16.414 1.00 50.88 266 ILE A N 1
ATOM 2132 C CA . ILE A 1 266 ? -13.077 -3.366 16.822 1.00 50.88 266 ILE A CA 1
ATOM 2133 C C . ILE A 1 266 ? -14.251 -3.215 15.863 1.00 50.88 266 ILE A C 1
ATOM 2135 O O . ILE A 1 266 ? -14.942 -2.192 15.881 1.00 50.88 266 ILE A O 1
ATOM 2139 N N . ASN A 1 267 ? -14.381 -4.178 14.953 1.00 49.41 267 ASN A N 1
ATOM 2140 C CA . ASN A 1 267 ? -15.453 -4.230 13.978 1.00 49.41 267 ASN A CA 1
ATOM 2141 C C . ASN A 1 267 ? -16.701 -4.618 14.773 1.00 49.41 267 ASN A C 1
ATOM 2143 O O . ASN A 1 267 ? -17.038 -5.792 14.914 1.00 49.41 267 ASN A O 1
ATOM 2147 N N . LEU A 1 268 ? -17.245 -3.629 15.479 1.00 63.06 268 LEU A N 1
ATOM 2148 C CA . LEU A 1 268 ? -18.321 -3.813 16.427 1.00 63.06 268 LEU A CA 1
ATOM 2149 C C . LEU A 1 268 ? -19.616 -3.805 15.641 1.00 63.06 268 LEU A C 1
ATOM 2151 O O . LEU A 1 268 ? -20.100 -2.749 15.236 1.00 63.06 268 LEU A O 1
ATOM 2155 N N . ASP A 1 269 ? -20.173 -4.992 15.443 1.00 69.81 269 ASP A N 1
ATOM 2156 C CA . ASP A 1 269 ? -21.573 -5.114 15.076 1.00 69.81 269 ASP A CA 1
ATOM 2157 C C . ASP A 1 269 ? -22.422 -4.507 16.203 1.00 69.81 269 ASP A C 1
ATOM 2159 O O . ASP A 1 269 ? -22.272 -4.848 17.383 1.00 69.81 269 ASP A O 1
ATOM 2163 N N . ILE A 1 270 ? -23.285 -3.580 15.794 1.00 73.50 270 ILE A N 1
ATOM 2164 C CA . ILE A 1 270 ? -24.173 -2.762 16.613 1.00 73.50 270 ILE A CA 1
ATOM 2165 C C . ILE A 1 270 ? -25.195 -3.586 17.413 1.00 73.50 270 ILE A C 1
ATOM 2167 O O . ILE A 1 270 ? -25.687 -3.141 18.456 1.00 73.50 270 ILE A O 1
ATOM 2171 N N . ASP A 1 271 ? -25.511 -4.792 16.938 1.00 78.25 271 ASP A N 1
ATOM 2172 C CA . ASP A 1 271 ? -26.485 -5.695 17.544 1.00 78.25 271 ASP A CA 1
ATOM 2173 C C . ASP A 1 271 ? -25.840 -6.913 18.225 1.00 78.25 271 ASP A C 1
ATOM 2175 O O . ASP A 1 271 ? -26.486 -7.573 19.051 1.00 78.25 271 ASP A O 1
ATOM 2179 N N . GLN A 1 272 ? -24.557 -7.181 17.967 1.00 86.56 272 GLN A N 1
ATOM 2180 C CA . GLN A 1 272 ? -23.819 -8.268 18.609 1.00 86.56 272 GLN A CA 1
ATOM 2181 C C . GLN A 1 272 ? -23.564 -7.992 20.101 1.00 86.56 272 GLN A C 1
ATOM 2183 O O . GLN A 1 272 ? -23.342 -6.863 20.536 1.00 86.56 272 GLN A O 1
ATOM 2188 N N . LYS A 1 273 ? -23.579 -9.059 20.912 1.00 90.25 273 LYS A N 1
ATOM 2189 C CA . LYS A 1 273 ? -23.186 -9.011 22.329 1.00 90.25 273 LYS A CA 1
ATOM 2190 C C . LYS A 1 273 ? -21.740 -9.464 22.512 1.00 90.25 273 LYS A C 1
ATOM 2192 O O . LYS A 1 273 ? -21.288 -10.410 21.869 1.00 90.25 273 LYS A O 1
ATOM 2197 N N . TYR A 1 274 ? -21.053 -8.837 23.460 1.00 87.56 274 TYR A N 1
ATOM 2198 C CA . TYR A 1 274 ? -19.644 -9.031 23.791 1.00 87.56 274 TYR A CA 1
ATOM 2199 C C . TYR A 1 274 ? -19.493 -9.424 25.270 1.00 87.56 274 TYR A C 1
ATOM 2201 O O . TYR A 1 274 ? -19.159 -8.580 26.107 1.00 87.56 274 TYR A O 1
ATOM 2209 N N . PRO A 1 275 ? -19.759 -10.692 25.637 1.00 89.25 275 PRO A N 1
ATOM 2210 C CA . PRO A 1 275 ? -19.677 -11.142 27.022 1.00 89.25 275 PRO A CA 1
ATOM 2211 C C . PRO A 1 275 ? -18.312 -10.850 27.658 1.00 89.25 275 PRO A C 1
ATOM 2213 O O . PRO A 1 275 ? -17.263 -11.161 27.091 1.00 89.25 275 PRO A O 1
ATOM 2216 N N . GLY A 1 276 ? -18.331 -10.262 28.856 1.00 87.81 276 GLY A N 1
ATOM 2217 C CA . GLY A 1 276 ? -17.129 -9.967 29.638 1.00 87.81 276 GLY A CA 1
ATOM 2218 C C . GLY A 1 276 ? -16.295 -8.782 29.143 1.00 87.81 276 GLY A C 1
ATOM 2219 O O . GLY A 1 276 ? -15.167 -8.630 29.609 1.00 87.81 276 GLY A O 1
ATOM 2220 N N . PHE A 1 277 ? -16.815 -7.954 28.229 1.00 89.62 277 PHE A N 1
ATOM 2221 C CA . PHE A 1 277 ? -16.152 -6.747 27.722 1.00 89.62 277 PHE A CA 1
ATOM 2222 C C . PHE A 1 277 ? -15.553 -5.864 28.832 1.00 89.62 277 PHE A C 1
ATOM 2224 O O . PHE A 1 277 ? -14.384 -5.491 28.749 1.00 89.62 277 PHE A O 1
ATOM 2231 N N . PHE A 1 278 ? -16.308 -5.605 29.902 1.00 90.81 278 PHE A N 1
ATOM 2232 C CA . PHE A 1 278 ? -15.884 -4.750 31.020 1.00 90.81 278 PHE A CA 1
ATOM 2233 C C . PHE A 1 278 ? -14.963 -5.452 32.028 1.00 90.81 278 PHE A C 1
ATOM 2235 O O . PHE A 1 278 ? -14.464 -4.820 32.952 1.00 90.81 278 PHE A O 1
ATOM 2242 N N . THR A 1 279 ? -14.771 -6.766 31.887 1.00 86.38 279 THR A N 1
ATOM 2243 C CA . THR A 1 279 ? -13.941 -7.591 32.784 1.00 86.38 279 THR A CA 1
ATOM 2244 C C . THR A 1 279 ? -12.643 -8.076 32.136 1.00 86.38 279 THR A C 1
ATOM 2246 O O . THR A 1 279 ? -11.871 -8.781 32.782 1.00 86.38 279 THR A O 1
ATOM 2249 N N . LYS A 1 280 ? -12.412 -7.737 30.861 1.00 79.56 280 LYS A N 1
ATOM 2250 C CA . LYS A 1 280 ? -11.134 -7.958 30.166 1.00 79.56 280 LYS A CA 1
ATOM 2251 C C . LYS A 1 280 ? -10.042 -7.043 30.732 1.00 79.56 280 LYS A C 1
ATOM 2253 O O . LYS A 1 280 ? -10.320 -6.167 31.548 1.00 79.56 280 LYS A O 1
ATOM 2258 N N . GLU A 1 281 ? -8.805 -7.243 30.277 1.00 82.44 281 GLU A N 1
ATOM 2259 C CA . GLU A 1 281 ? -7.699 -6.322 30.553 1.00 82.44 281 GLU A CA 1
ATOM 2260 C C . GLU A 1 281 ? -8.115 -4.878 30.235 1.00 82.44 281 GLU A C 1
ATOM 2262 O O . GLU A 1 281 ? -8.732 -4.608 29.201 1.00 82.44 281 GLU A O 1
ATOM 2267 N N . SER A 1 282 ? -7.873 -3.971 31.178 1.00 82.56 282 SER A N 1
ATOM 2268 C CA . SER A 1 282 ? -8.346 -2.591 31.103 1.00 82.56 282 SER A CA 1
ATOM 2269 C C . SER A 1 282 ? -7.579 -1.798 30.050 1.00 82.56 282 SER A C 1
ATOM 2271 O O . SER A 1 282 ? -6.349 -1.823 30.052 1.00 82.56 282 SER A O 1
ATOM 2273 N N . PHE A 1 283 ? -8.287 -1.030 29.225 1.00 82.88 283 PHE A N 1
ATOM 2274 C CA . PHE A 1 283 ? -7.704 -0.052 28.309 1.00 82.88 283 PHE A CA 1
ATOM 2275 C C . PHE A 1 283 ? -8.548 1.223 28.277 1.00 82.88 283 PHE A C 1
ATOM 2277 O O . PHE A 1 283 ? -9.770 1.193 28.465 1.00 82.88 283 PHE A O 1
ATOM 2284 N N . ASN A 1 284 ? -7.885 2.353 28.039 1.00 86.12 284 ASN A N 1
ATOM 2285 C CA . ASN A 1 284 ? -8.540 3.646 27.942 1.00 86.12 284 ASN A CA 1
ATOM 2286 C C . ASN A 1 284 ? -7.728 4.636 27.094 1.00 86.12 284 ASN A C 1
ATOM 2288 O O . ASN A 1 284 ? -6.804 5.271 27.594 1.00 86.12 284 ASN A O 1
ATOM 2292 N N . ASP A 1 285 ? -8.158 4.810 25.851 1.00 80.25 285 ASP A N 1
ATOM 2293 C CA . ASP A 1 285 ? -7.659 5.775 24.869 1.00 80.25 285 ASP A CA 1
ATOM 2294 C C . ASP A 1 285 ? -8.630 6.964 24.679 1.00 80.25 285 ASP A C 1
ATOM 2296 O O . ASP A 1 285 ? -8.480 7.758 23.747 1.00 80.25 285 ASP A O 1
ATOM 2300 N N . CYS A 1 286 ? -9.662 7.096 25.528 1.00 82.38 286 CYS A N 1
ATOM 2301 C CA . CYS A 1 286 ? -10.570 8.245 25.500 1.00 82.38 286 CYS A CA 1
ATOM 2302 C C . CYS A 1 286 ? -9.861 9.513 25.989 1.00 82.38 286 CYS A C 1
ATOM 2304 O O . CYS A 1 286 ? -9.456 9.602 27.150 1.00 82.38 286 CYS A O 1
ATOM 2306 N N . THR A 1 287 ? -9.793 10.524 25.124 1.00 86.62 287 THR A N 1
ATOM 2307 C CA . THR A 1 287 ? -9.368 11.879 25.500 1.00 86.62 287 THR A CA 1
ATOM 2308 C C . THR A 1 287 ? -10.524 12.675 26.121 1.00 86.62 287 THR A C 1
ATOM 2310 O O . THR A 1 287 ? -11.696 12.332 25.956 1.00 86.62 287 THR A O 1
ATOM 2313 N N . GLU A 1 288 ? -10.224 13.779 26.813 1.00 89.25 288 GLU A N 1
ATOM 2314 C CA . GLU A 1 288 ? -11.262 14.689 27.332 1.00 89.25 288 GLU A CA 1
ATOM 2315 C C . GLU A 1 288 ? -12.130 15.287 26.210 1.00 89.25 288 GLU A C 1
ATOM 2317 O O . GLU A 1 288 ? -13.338 15.471 26.382 1.00 89.25 288 GLU A O 1
ATOM 2322 N N . GLU A 1 289 ? -11.536 15.538 25.040 1.00 86.44 289 GLU A N 1
ATOM 2323 C CA . GLU A 1 289 ? -12.239 16.034 23.855 1.00 86.44 289 GLU A CA 1
ATOM 2324 C C . GLU A 1 289 ? -13.207 14.982 23.296 1.00 86.44 289 GLU A C 1
ATOM 2326 O O . GLU A 1 289 ? -14.355 15.303 22.980 1.00 86.44 289 GLU A O 1
ATOM 2331 N N . ASP A 1 290 ? -12.794 13.709 23.257 1.00 80.31 290 ASP A N 1
ATOM 2332 C CA . ASP A 1 290 ? -13.676 12.601 22.879 1.00 80.31 290 ASP A CA 1
ATOM 2333 C C . ASP A 1 290 ? -14.882 12.501 23.811 1.00 80.31 290 ASP A C 1
ATOM 2335 O O . ASP A 1 290 ? -16.016 12.398 23.342 1.00 80.31 290 ASP A O 1
ATOM 2339 N N . ILE A 1 291 ? -14.654 12.582 25.125 1.00 92.50 291 ILE A N 1
ATOM 2340 C CA . ILE A 1 291 ? -15.724 12.531 26.129 1.00 92.50 291 ILE A CA 1
ATOM 2341 C C . ILE A 1 291 ? -16.698 13.698 25.929 1.00 92.50 291 ILE A C 1
ATOM 2343 O O . ILE A 1 291 ? -17.913 13.489 25.923 1.00 92.50 291 ILE A O 1
ATOM 2347 N N . CYS A 1 292 ? -16.194 14.920 25.723 1.00 92.06 292 CYS A N 1
ATOM 2348 C CA . CYS A 1 292 ? -17.033 16.091 25.458 1.00 92.06 292 CYS A CA 1
ATOM 2349 C C . CYS A 1 292 ? -17.879 15.914 24.190 1.00 92.06 292 CYS A C 1
ATOM 2351 O O . CYS A 1 292 ? -19.096 16.116 24.220 1.00 92.06 292 CYS A O 1
ATOM 2353 N N . ARG A 1 293 ? -17.258 15.476 23.091 1.00 93.38 293 ARG A N 1
ATOM 2354 C CA . ARG A 1 293 ? -17.929 15.257 21.805 1.00 93.38 293 ARG A CA 1
ATOM 2355 C C . ARG A 1 293 ? -19.000 14.172 21.895 1.00 93.38 293 ARG A C 1
ATOM 2357 O O . ARG A 1 293 ? -20.094 14.336 21.359 1.00 93.38 293 ARG A O 1
ATOM 2364 N N . ILE A 1 294 ? -18.708 13.067 22.577 1.00 92.69 294 ILE A N 1
ATOM 2365 C CA . ILE A 1 294 ? -19.656 11.963 22.751 1.00 92.69 294 ILE A CA 1
ATOM 2366 C C . ILE A 1 294 ? -20.839 12.402 23.617 1.00 92.69 294 ILE A C 1
ATOM 2368 O O . ILE A 1 294 ? -21.985 12.142 23.255 1.00 92.69 294 ILE A O 1
ATOM 2372 N N . LYS A 1 295 ? -20.595 13.126 24.716 1.00 95.56 295 LYS A N 1
ATOM 2373 C CA . LYS A 1 295 ? -21.670 13.702 25.539 1.00 95.56 295 LYS A CA 1
ATOM 2374 C C . LYS A 1 295 ? -22.581 14.622 24.732 1.00 95.56 295 LYS A C 1
ATOM 2376 O O . LYS A 1 295 ? -23.796 14.560 24.906 1.00 95.56 295 LYS A O 1
ATOM 2381 N N . GLN A 1 296 ? -22.015 15.433 23.838 1.00 93.62 296 GLN A N 1
ATOM 2382 C CA . GLN A 1 296 ? -22.796 16.295 22.954 1.00 93.62 296 GLN A CA 1
ATOM 2383 C C . GLN A 1 296 ? -23.694 15.472 22.015 1.00 93.62 296 GLN A C 1
ATOM 2385 O O . GLN A 1 296 ? -24.899 15.711 21.978 1.00 93.62 296 GLN A O 1
ATOM 2390 N N . LYS A 1 297 ? -23.151 14.443 21.346 1.00 93.06 297 LYS A N 1
ATOM 2391 C CA . LYS A 1 297 ? -23.953 13.524 20.515 1.00 93.06 297 LYS A CA 1
ATOM 2392 C C . LYS A 1 297 ? -25.092 12.876 21.311 1.00 93.06 297 LYS A C 1
ATOM 2394 O O . LYS A 1 297 ? -26.217 12.793 20.836 1.00 93.06 297 LYS A O 1
ATOM 2399 N N . VAL A 1 298 ? -24.820 12.440 22.545 1.00 94.50 298 VAL A N 1
ATOM 2400 C CA . VAL A 1 298 ? -25.835 11.838 23.428 1.00 94.50 298 VAL A CA 1
ATOM 2401 C C . VAL A 1 298 ? -26.914 12.848 23.827 1.00 94.50 298 VAL A C 1
ATOM 2403 O O . VAL A 1 298 ? -28.086 12.483 23.923 1.00 94.50 298 VAL A O 1
ATOM 2406 N N . GLN A 1 299 ? -26.549 14.112 24.046 1.00 92.75 299 GLN A N 1
ATOM 2407 C CA . GLN A 1 299 ? -27.501 15.179 24.352 1.00 92.75 299 GLN A CA 1
ATOM 2408 C C . GLN A 1 299 ? -28.454 15.446 23.176 1.00 92.75 299 GLN A C 1
ATOM 2410 O O . GLN A 1 299 ? -29.646 15.662 23.398 1.00 92.75 299 GLN A O 1
ATOM 2415 N N . GLU A 1 300 ? -27.952 15.377 21.942 1.00 92.56 300 GLU A N 1
ATOM 2416 C CA . GLU A 1 300 ? -28.735 15.560 20.712 1.00 92.56 300 GLU A CA 1
ATOM 2417 C C . GLU A 1 300 ? -29.789 14.458 20.501 1.00 92.56 300 GLU A C 1
ATOM 2419 O O . GLU A 1 300 ? -30.834 14.725 19.909 1.00 92.56 300 GLU A O 1
ATOM 2424 N N . LEU A 1 301 ? -29.587 13.254 21.057 1.00 90.50 301 LEU A N 1
ATOM 2425 C CA . LEU A 1 301 ? -30.590 12.175 21.024 1.00 90.50 301 LEU A CA 1
ATOM 2426 C C . LEU A 1 301 ? -31.871 12.518 21.801 1.00 90.50 301 LEU A C 1
ATOM 2428 O O . LEU A 1 301 ? -32.933 11.947 21.543 1.00 90.50 301 LEU A O 1
ATOM 2432 N N . GLY A 1 302 ? -31.773 13.420 22.781 1.00 87.25 302 GLY A N 1
ATOM 2433 C CA . GLY A 1 302 ? -32.882 13.813 23.641 1.00 87.25 302 GLY A CA 1
ATOM 2434 C C . GLY A 1 302 ? -33.414 12.695 24.551 1.00 87.25 302 GLY A C 1
ATOM 2435 O O . GLY A 1 302 ? -32.819 11.626 24.726 1.00 87.25 302 GLY A O 1
ATOM 2436 N N . ILE A 1 303 ? -34.557 12.985 25.180 1.00 88.06 303 ILE A N 1
ATOM 2437 C CA . ILE A 1 303 ? -35.301 12.076 26.062 1.00 88.06 303 ILE A CA 1
ATOM 2438 C C . ILE A 1 303 ? -36.713 11.938 25.496 1.00 88.06 303 ILE A C 1
ATOM 2440 O O . ILE A 1 303 ? -37.449 12.923 25.427 1.00 88.06 303 ILE A O 1
ATOM 2444 N N . GLN A 1 304 ? -37.104 10.724 25.112 1.00 82.38 304 GLN A N 1
ATOM 2445 C CA . GLN A 1 304 ? -38.398 10.468 24.482 1.00 82.38 304 GLN A CA 1
ATOM 2446 C C . GLN A 1 304 ? -39.492 10.153 25.508 1.00 82.38 304 GLN A C 1
ATOM 2448 O O . GLN A 1 304 ? -40.637 10.578 25.341 1.00 82.38 304 GLN A O 1
ATOM 2453 N N . LYS A 1 305 ? -39.181 9.427 26.593 1.00 79.94 305 LYS A N 1
ATOM 2454 C CA . LYS A 1 305 ? -40.188 9.093 27.613 1.00 79.94 305 LYS A CA 1
ATOM 2455 C C . LYS A 1 305 ? -40.337 10.225 28.619 1.00 79.94 305 LYS A C 1
ATOM 2457 O O . LYS A 1 305 ? -39.481 10.409 29.481 1.00 79.94 305 LYS A O 1
ATOM 2462 N N . THR A 1 306 ? -41.451 10.943 28.552 1.00 76.44 306 THR A N 1
ATOM 2463 C CA . THR A 1 306 ? -41.759 12.068 29.453 1.00 76.44 306 THR A CA 1
ATOM 2464 C C . THR A 1 306 ? -42.712 11.697 30.592 1.00 76.44 306 THR A C 1
ATOM 2466 O O . THR A 1 306 ? -42.668 12.322 31.648 1.00 76.44 306 THR A O 1
ATOM 2469 N N . VAL A 1 307 ? -43.531 10.653 30.423 1.00 81.31 307 VAL A N 1
ATOM 2470 C CA . VAL A 1 307 ? -44.465 10.154 31.447 1.00 81.31 307 VAL A CA 1
ATOM 2471 C C . VAL A 1 307 ? -43.881 8.905 32.100 1.00 81.31 307 VAL A C 1
ATOM 2473 O O . VAL A 1 307 ? -43.717 7.880 31.437 1.00 81.31 307 VAL A O 1
ATOM 2476 N N . LEU A 1 308 ? -43.546 8.985 33.390 1.00 81.69 308 LEU A N 1
ATOM 2477 C CA . LEU A 1 308 ? -42.805 7.939 34.097 1.00 81.69 308 LEU A CA 1
ATOM 2478 C C . LEU A 1 308 ? -43.400 7.652 35.486 1.00 81.69 308 LEU A C 1
ATOM 2480 O O . LEU A 1 308 ? -43.895 8.560 36.150 1.00 81.69 308 LEU A O 1
ATOM 2484 N N . PRO A 1 309 ? -43.320 6.404 35.976 1.00 85.06 309 PRO A N 1
ATOM 2485 C CA . PRO A 1 309 ? -43.603 6.088 37.371 1.00 85.06 309 PRO A CA 1
ATOM 2486 C C . PRO A 1 309 ? -42.635 6.782 38.355 1.00 85.06 309 PRO A C 1
ATOM 2488 O O . PRO A 1 309 ? -41.461 6.978 38.020 1.00 85.06 309 PRO A O 1
ATOM 2491 N N . PRO A 1 310 ? -43.053 7.054 39.610 1.00 82.44 310 PRO A N 1
ATOM 2492 C CA . PRO A 1 310 ? -42.236 7.744 40.621 1.00 82.44 310 PRO A CA 1
ATOM 2493 C C . PRO A 1 310 ? -40.844 7.144 40.865 1.00 82.44 310 PRO A C 1
ATOM 2495 O O . PRO A 1 310 ? -39.883 7.875 41.095 1.00 82.44 310 PRO A O 1
ATOM 2498 N N . TYR A 1 311 ? -40.701 5.818 40.779 1.00 81.50 311 TYR A N 1
ATOM 2499 C CA . TYR A 1 311 ? -39.410 5.159 40.994 1.00 81.50 311 TYR A CA 1
ATOM 2500 C C . TYR A 1 311 ? -38.387 5.460 39.883 1.00 81.50 311 TYR A C 1
ATOM 2502 O O . TYR A 1 311 ? -37.186 5.445 40.145 1.00 81.50 311 TYR A O 1
ATOM 2510 N N . ILE A 1 312 ? -38.842 5.770 38.661 1.00 83.56 312 ILE A N 1
ATOM 2511 C CA . ILE A 1 312 ? -37.960 6.143 37.546 1.00 83.56 312 ILE A CA 1
ATOM 2512 C C . ILE A 1 312 ? -37.485 7.590 37.690 1.00 83.56 312 ILE A C 1
ATOM 2514 O O . ILE A 1 312 ? -36.334 7.879 37.365 1.00 83.56 312 ILE A O 1
ATOM 2518 N N . HIS A 1 313 ? -38.328 8.483 38.221 1.00 83.88 313 HIS A N 1
ATOM 2519 C CA . HIS A 1 313 ? -37.954 9.882 38.449 1.00 83.88 313 HIS A CA 1
ATOM 2520 C C . HIS A 1 313 ? -36.689 9.996 39.302 1.00 83.88 313 HIS A C 1
ATOM 2522 O O . HIS A 1 313 ? -35.737 10.649 38.885 1.00 83.88 313 HIS A O 1
ATOM 2528 N N . LYS A 1 314 ? -36.627 9.255 40.414 1.00 86.62 314 LYS A N 1
ATOM 2529 C CA . LYS A 1 314 ? -35.447 9.220 41.289 1.00 86.62 314 LYS A CA 1
ATOM 2530 C C . LYS A 1 314 ? -34.182 8.743 40.567 1.00 86.62 314 LYS A C 1
ATOM 2532 O O . LYS A 1 314 ? -33.094 9.235 40.827 1.00 86.62 314 LYS A O 1
ATOM 2537 N N . GLN A 1 315 ? -34.299 7.786 39.647 1.00 85.81 315 GLN A N 1
ATOM 2538 C CA . GLN A 1 315 ? -33.139 7.280 38.907 1.00 85.81 315 GLN A CA 1
ATOM 2539 C C . GLN A 1 315 ? -32.654 8.268 37.836 1.00 85.81 315 GLN A C 1
ATOM 2541 O O . GLN A 1 315 ? -31.455 8.331 37.566 1.00 85.81 315 GLN A O 1
ATOM 2546 N N . ARG A 1 316 ? -33.564 9.066 37.263 1.00 89.94 316 ARG A N 1
ATOM 2547 C CA . ARG A 1 316 ? -33.232 10.108 36.281 1.00 89.94 316 ARG A CA 1
ATOM 2548 C C . ARG A 1 316 ? -32.589 11.359 36.869 1.00 89.94 316 ARG A C 1
ATOM 2550 O O . ARG A 1 316 ? -31.984 12.108 36.114 1.00 89.94 316 ARG A O 1
ATOM 2557 N N . GLU A 1 317 ? -32.639 11.547 38.187 1.00 87.50 317 GLU A N 1
ATOM 2558 C CA . GLU A 1 317 ? -31.843 12.578 38.872 1.00 87.50 317 GLU A CA 1
ATOM 2559 C C . GLU A 1 317 ? -30.337 12.334 38.699 1.00 87.50 317 GLU A C 1
ATOM 2561 O O . GLU A 1 317 ? -29.564 13.279 38.583 1.00 87.50 317 GLU A O 1
ATOM 2566 N N . THR A 1 318 ? -29.918 11.064 38.655 1.00 88.00 318 THR A N 1
ATOM 2567 C CA . THR A 1 318 ? -28.509 10.672 38.474 1.00 88.00 318 THR A CA 1
ATOM 2568 C C . THR A 1 318 ? -28.195 10.258 37.037 1.00 88.00 318 THR A C 1
ATOM 2570 O O . THR A 1 318 ? -27.105 10.526 36.542 1.00 88.00 318 THR A O 1
ATOM 2573 N N . PHE A 1 319 ? -29.141 9.613 36.349 1.00 92.38 319 PHE A N 1
ATOM 2574 C CA . PHE A 1 319 ? -28.965 9.094 34.991 1.00 92.38 319 PHE A CA 1
ATOM 2575 C C . PHE A 1 319 ? -30.097 9.603 34.089 1.00 92.38 319 PHE A C 1
ATOM 2577 O O . PHE A 1 319 ? -31.095 8.894 33.915 1.00 92.38 319 PHE A O 1
ATOM 2584 N N . PRO A 1 320 ? -29.986 10.822 33.526 1.00 92.38 320 PRO A N 1
ATOM 2585 C CA . PRO A 1 320 ? -31.062 11.468 32.768 1.00 92.38 320 PRO A CA 1
ATOM 2586 C C . PRO A 1 320 ? -31.739 10.590 31.705 1.00 92.38 320 PRO A C 1
ATOM 2588 O O . PRO A 1 320 ? -32.952 10.682 31.510 1.00 92.38 320 PRO A O 1
ATOM 2591 N N . ARG A 1 321 ? -30.988 9.684 31.063 1.00 93.38 321 ARG A N 1
ATOM 2592 C CA . ARG A 1 321 ? -31.476 8.800 29.991 1.00 93.38 321 ARG A CA 1
ATOM 2593 C C . ARG A 1 321 ? -31.817 7.380 30.470 1.00 93.38 321 ARG A C 1
ATOM 2595 O O . ARG A 1 321 ? -31.960 6.457 29.668 1.00 93.38 321 ARG A O 1
ATOM 2602 N N . ALA A 1 322 ? -32.003 7.169 31.776 1.00 91.25 322 ALA A N 1
ATOM 2603 C CA . ALA A 1 322 ? -32.463 5.886 32.311 1.00 91.25 322 ALA A CA 1
ATOM 2604 C C . ALA A 1 322 ? -33.819 5.458 31.703 1.00 91.25 322 ALA A C 1
ATOM 2606 O O . ALA A 1 322 ? -34.757 6.256 31.607 1.00 91.25 322 ALA A O 1
ATOM 2607 N N . TYR A 1 323 ? -33.930 4.175 31.335 1.00 88.56 323 TYR A N 1
ATOM 2608 C CA . TYR A 1 323 ? -35.093 3.529 30.691 1.00 88.56 323 TYR A CA 1
ATOM 2609 C C . TYR A 1 323 ? -35.500 4.044 29.300 1.00 88.56 323 TYR A C 1
ATOM 2611 O O . TYR A 1 323 ? -36.564 3.653 28.798 1.00 88.56 323 TYR A O 1
ATOM 2619 N N . GLU A 1 324 ? -34.687 4.877 28.650 1.00 91.44 324 GLU A N 1
ATOM 2620 C CA . GLU A 1 324 ? -34.875 5.176 27.227 1.00 91.44 324 GLU A CA 1
ATOM 2621 C C . GLU A 1 324 ? -34.661 3.904 26.378 1.00 91.44 324 GLU A C 1
ATOM 2623 O O . GLU A 1 324 ? -33.832 3.055 26.734 1.00 91.44 324 GLU A O 1
ATOM 2628 N N . PRO A 1 325 ? -35.402 3.711 25.273 1.00 90.50 325 PRO A N 1
ATOM 2629 C CA . PRO A 1 325 ? -35.087 2.649 24.319 1.00 90.50 325 PRO A CA 1
ATOM 2630 C C . PRO A 1 325 ? -33.702 2.892 23.697 1.00 90.50 325 PRO A C 1
ATOM 2632 O O . PRO A 1 325 ? -33.239 4.026 23.639 1.00 90.50 325 PRO A O 1
ATOM 2635 N N . TRP A 1 326 ? -33.017 1.832 23.269 1.00 91.19 326 TRP A N 1
ATOM 2636 C CA . TRP A 1 326 ? -31.760 1.962 22.525 1.00 91.19 326 TRP A CA 1
ATOM 2637 C C . TRP A 1 326 ? -32.076 2.199 21.046 1.00 91.19 326 TRP A C 1
ATOM 2639 O O . TRP A 1 326 ? -32.609 1.298 20.396 1.00 91.19 326 TRP A O 1
ATOM 2649 N N . CYS A 1 327 ? -31.770 3.388 20.524 1.00 88.88 327 CYS A N 1
ATOM 2650 C CA . CYS A 1 327 ? -31.864 3.682 19.091 1.00 88.88 327 CYS A CA 1
ATOM 2651 C C . CYS A 1 327 ? -30.565 3.315 18.359 1.00 88.88 327 CYS A C 1
ATOM 2653 O O . CYS A 1 327 ? -29.545 3.046 18.997 1.00 88.88 327 CYS A O 1
ATOM 2655 N N . THR A 1 328 ? -30.606 3.276 17.028 1.00 83.56 328 THR A N 1
ATOM 2656 C CA . THR A 1 328 ? -29.444 2.939 16.192 1.00 83.56 328 THR A CA 1
ATOM 2657 C C . THR A 1 328 ? -28.293 3.910 16.446 1.00 83.56 328 THR A C 1
ATOM 2659 O O . THR A 1 328 ? -27.190 3.479 16.752 1.00 83.56 328 THR A O 1
ATOM 2662 N N . GLU A 1 329 ? -28.573 5.209 16.468 1.00 86.94 329 GLU A N 1
ATOM 2663 C CA . GLU A 1 329 ? -27.585 6.273 16.669 1.00 86.94 329 GLU A CA 1
ATOM 2664 C C . GLU A 1 329 ? -26.879 6.139 18.027 1.00 86.94 329 GLU A C 1
ATOM 2666 O O . GLU A 1 329 ? -25.675 6.339 18.155 1.00 86.94 329 GLU A O 1
ATOM 2671 N N . GLU A 1 330 ? -27.613 5.740 19.068 1.00 93.00 330 GLU A N 1
ATOM 2672 C CA . GLU A 1 330 ? -27.022 5.509 20.383 1.00 93.00 330 GLU A CA 1
ATOM 2673 C C . GLU A 1 330 ? -26.136 4.263 20.417 1.00 93.00 330 GLU A C 1
ATOM 2675 O O . GLU A 1 330 ? -25.101 4.250 21.084 1.00 93.00 330 GLU A O 1
ATOM 2680 N N . LYS A 1 331 ? -26.529 3.201 19.711 1.00 90.50 331 LYS A N 1
ATOM 2681 C CA . LYS A 1 331 ? -25.706 1.997 19.623 1.00 90.50 331 LYS A CA 1
ATOM 2682 C C . LYS A 1 331 ? -24.434 2.247 18.797 1.00 90.50 331 LYS A C 1
ATOM 2684 O O . LYS A 1 331 ? -23.397 1.691 19.135 1.00 90.50 331 LYS A O 1
ATOM 2689 N N . GLU A 1 332 ? -24.467 3.128 17.796 1.00 85.31 332 GLU A N 1
ATOM 2690 C CA . GLU A 1 332 ? -23.258 3.588 17.092 1.00 85.31 332 GLU A CA 1
ATOM 2691 C C . GLU A 1 332 ? -22.306 4.326 18.043 1.00 85.31 332 GLU A C 1
ATOM 2693 O O . GLU A 1 332 ? -21.103 4.063 18.043 1.00 85.31 332 GLU A O 1
ATOM 2698 N N . ILE A 1 333 ? -22.840 5.186 18.922 1.00 91.94 333 ILE A N 1
ATOM 2699 C CA . ILE A 1 333 ? -22.053 5.847 19.976 1.00 91.94 333 ILE A CA 1
ATOM 2700 C C . ILE A 1 333 ? -21.439 4.818 20.938 1.00 91.94 333 ILE A C 1
ATOM 2702 O O . ILE A 1 333 ? -20.294 4.974 21.364 1.00 91.94 333 ILE A O 1
ATOM 2706 N N . ILE A 1 334 ? -22.172 3.755 21.281 1.00 93.56 334 ILE A N 1
ATOM 2707 C CA . ILE A 1 334 ? -21.631 2.652 22.084 1.00 93.56 334 ILE A CA 1
ATOM 2708 C C . ILE A 1 334 ? -20.456 1.984 21.369 1.00 93.56 334 ILE A C 1
ATOM 2710 O O . ILE A 1 334 ? -19.421 1.786 22.003 1.00 93.56 334 ILE A O 1
ATOM 2714 N N . CYS A 1 335 ? -20.585 1.664 20.078 1.00 85.75 335 CYS A N 1
ATOM 2715 C CA . CYS A 1 335 ? -19.486 1.085 19.307 1.00 85.75 335 CYS A CA 1
ATOM 2716 C C . CYS A 1 335 ? -18.262 2.011 19.298 1.00 85.75 335 CYS A C 1
ATOM 2718 O O . CYS A 1 335 ? -17.140 1.563 19.525 1.00 85.75 335 CYS A O 1
ATOM 2720 N N . GLU A 1 336 ? -18.484 3.314 19.122 1.00 86.56 336 GLU A N 1
ATOM 2721 C CA . GLU A 1 336 ? -17.432 4.330 19.173 1.00 86.56 336 GLU A CA 1
ATOM 2722 C C . GLU A 1 336 ? -16.692 4.328 20.526 1.00 86.56 336 GLU A C 1
ATOM 2724 O O . GLU A 1 336 ? -15.461 4.314 20.569 1.00 86.56 336 GLU A O 1
ATOM 2729 N N . LEU A 1 337 ? -17.430 4.284 21.642 1.00 91.25 337 LEU A N 1
ATOM 2730 C CA . LEU A 1 337 ? -16.855 4.206 22.990 1.00 91.25 337 LEU A CA 1
ATOM 2731 C C . LEU A 1 337 ? -16.095 2.899 23.220 1.00 91.25 337 LEU A C 1
ATOM 2733 O O . LEU A 1 337 ? -15.002 2.913 23.780 1.00 91.25 337 LEU A O 1
ATOM 2737 N N . MET A 1 338 ? -16.655 1.774 22.778 1.00 90.19 338 MET A N 1
ATOM 2738 C CA . MET A 1 338 ? -16.059 0.449 22.945 1.00 90.19 338 MET A CA 1
ATOM 2739 C C . MET A 1 338 ? -14.728 0.289 22.209 1.00 90.19 338 MET A C 1
ATOM 2741 O O . MET A 1 338 ? -13.901 -0.504 22.648 1.00 90.19 338 MET A O 1
ATOM 2745 N N . GLN A 1 339 ? -14.497 1.039 21.128 1.00 81.31 339 GLN A N 1
ATOM 2746 C CA . GLN A 1 339 ? -13.194 1.085 20.458 1.00 81.31 339 GLN A CA 1
ATOM 2747 C C . GLN A 1 339 ? -12.140 1.862 21.255 1.00 81.31 339 GLN A C 1
ATOM 2749 O O . GLN A 1 339 ? -10.951 1.636 21.056 1.00 81.31 339 GLN A O 1
ATOM 2754 N N . LYS A 1 340 ? -12.554 2.774 22.144 1.00 83.62 340 LYS A N 1
ATOM 2755 C CA . LYS A 1 340 ? -11.646 3.669 22.876 1.00 83.62 340 LYS A CA 1
ATOM 2756 C C . LYS A 1 340 ? -11.446 3.282 24.334 1.00 83.62 340 LYS A C 1
ATOM 2758 O O . LYS A 1 340 ? -10.414 3.605 24.903 1.00 83.62 340 LYS A O 1
ATOM 2763 N N . THR A 1 341 ? -12.402 2.626 24.978 1.00 90.06 341 THR A N 1
ATOM 2764 C CA . THR A 1 341 ? -12.273 2.273 26.394 1.00 90.06 341 THR A CA 1
ATOM 2765 C C . THR A 1 341 ? -13.142 1.082 26.768 1.00 90.06 341 THR A C 1
ATOM 2767 O O . THR A 1 341 ? -14.210 0.869 26.195 1.00 90.06 341 THR A O 1
ATOM 2770 N N . ASN A 1 342 ? -12.726 0.336 27.790 1.00 92.38 342 ASN A N 1
ATOM 2771 C CA . ASN A 1 342 ? -13.592 -0.605 28.506 1.00 92.38 342 ASN A CA 1
ATOM 2772 C C . ASN A 1 342 ? -13.862 -0.182 29.957 1.00 92.38 342 ASN A C 1
ATOM 2774 O O . ASN A 1 342 ? -14.306 -0.990 30.773 1.00 92.38 342 ASN A O 1
ATOM 2778 N N . HIS A 1 343 ? -13.644 1.089 30.300 1.00 93.88 343 HIS A N 1
ATOM 2779 C CA . HIS A 1 343 ? -13.962 1.616 31.624 1.00 93.88 343 HIS A CA 1
ATOM 2780 C C . HIS A 1 343 ? -15.454 1.955 31.728 1.00 93.88 343 HIS A C 1
ATOM 2782 O O . HIS A 1 343 ? -15.911 2.969 31.202 1.00 93.88 343 HIS A O 1
ATOM 2788 N N . LEU A 1 344 ? -16.223 1.144 32.466 1.00 95.75 344 LEU A N 1
ATOM 2789 C CA . LEU A 1 344 ? -17.676 1.327 32.625 1.00 95.75 344 LEU A CA 1
ATOM 2790 C C . LEU A 1 344 ? -18.066 2.729 33.133 1.00 95.75 344 LEU A C 1
ATOM 2792 O O . LEU A 1 344 ? -19.114 3.248 32.751 1.00 95.75 344 LEU A O 1
ATOM 2796 N N . SER A 1 345 ? -17.228 3.360 33.959 1.00 95.81 345 SER A N 1
ATOM 2797 C CA . SER A 1 345 ? -17.454 4.725 34.448 1.00 95.81 345 SER A CA 1
ATOM 2798 C C . SER A 1 345 ? -17.557 5.749 33.314 1.00 95.81 345 SER A C 1
ATOM 2800 O O . SER A 1 345 ? -18.444 6.596 33.362 1.00 95.81 345 SER A O 1
ATOM 2802 N N . ILE A 1 346 ? -16.729 5.630 32.270 1.00 96.06 346 ILE A N 1
ATOM 2803 C CA . ILE A 1 346 ? -16.734 6.546 31.119 1.00 96.06 346 ILE A CA 1
ATOM 2804 C C . ILE A 1 346 ? -18.012 6.362 30.296 1.00 96.06 346 ILE A C 1
ATOM 2806 O O . ILE A 1 346 ? -18.625 7.342 29.875 1.00 96.06 346 ILE A O 1
ATOM 2810 N N . PHE A 1 347 ? -18.482 5.121 30.126 1.00 97.12 347 PHE A N 1
ATOM 2811 C CA . PHE A 1 347 ? -19.765 4.861 29.464 1.00 97.12 347 PHE A CA 1
ATOM 2812 C C . PHE A 1 347 ? -20.936 5.470 30.234 1.00 97.12 347 PHE A C 1
ATOM 2814 O O . PHE A 1 347 ? -21.816 6.070 29.624 1.00 97.12 347 PHE A O 1
ATOM 2821 N N . ILE A 1 348 ? -20.955 5.326 31.562 1.00 96.62 348 ILE A N 1
ATOM 2822 C CA . ILE A 1 348 ? -21.996 5.911 32.419 1.00 96.62 348 ILE A CA 1
ATOM 2823 C C . ILE A 1 348 ? -22.000 7.435 32.280 1.00 96.62 348 ILE A C 1
ATOM 2825 O O . ILE A 1 348 ? -23.058 8.039 32.095 1.00 96.62 348 ILE A O 1
ATOM 2829 N N . GLU A 1 349 ? -20.815 8.039 32.335 1.00 95.69 349 GLU A N 1
ATOM 2830 C CA . GLU A 1 349 ? -20.619 9.480 32.223 1.00 95.69 349 GLU A CA 1
ATOM 2831 C C . GLU A 1 349 ? -21.069 10.028 30.859 1.00 95.69 349 GLU A C 1
ATOM 2833 O O . GLU A 1 349 ? -21.702 11.082 30.789 1.00 95.69 349 GLU A O 1
ATOM 2838 N N . CYS A 1 350 ? -20.771 9.303 29.778 1.00 96.56 350 CYS A N 1
ATOM 2839 C CA . CYS A 1 350 ? -21.107 9.700 28.414 1.00 96.56 350 CYS A CA 1
ATOM 2840 C C . CYS A 1 350 ? -22.581 9.456 28.072 1.00 96.56 350 CYS A C 1
ATOM 2842 O O . CYS A 1 350 ? -23.265 10.359 27.598 1.00 96.56 3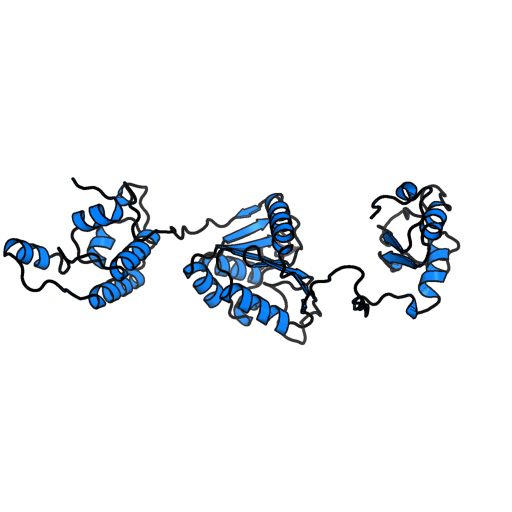50 CYS A O 1
ATOM 2844 N N . LEU A 1 351 ? -23.082 8.241 28.311 1.00 96.50 351 LEU A N 1
ATOM 2845 C CA . LEU A 1 351 ? -24.411 7.799 27.868 1.00 96.50 351 LEU A CA 1
ATOM 2846 C C . LEU A 1 351 ? -25.538 8.247 28.801 1.00 96.50 351 LEU A C 1
ATOM 2848 O O . LEU A 1 351 ? -26.710 8.164 28.425 1.00 96.50 351 LEU A O 1
ATOM 2852 N N . GLN A 1 352 ? -25.201 8.698 30.017 1.00 95.38 352 GLN A N 1
ATOM 2853 C CA . GLN A 1 352 ? -26.165 9.117 31.040 1.00 95.38 352 GLN A CA 1
ATOM 2854 C C . GLN A 1 352 ? -27.176 8.010 31.388 1.00 95.38 352 GLN A C 1
ATOM 2856 O O . GLN A 1 352 ? -28.348 8.268 31.688 1.00 95.38 352 GLN A O 1
ATOM 2861 N N . ARG A 1 353 ? -26.711 6.756 31.335 1.00 94.88 353 ARG A N 1
ATOM 2862 C CA . ARG A 1 353 ? -27.463 5.534 31.642 1.00 94.88 353 ARG A CA 1
ATOM 2863 C C . ARG A 1 353 ? -26.853 4.809 32.833 1.00 94.88 353 ARG A C 1
ATOM 2865 O O . ARG A 1 353 ? -25.706 5.025 33.209 1.00 94.88 353 ARG A O 1
ATOM 2872 N N . THR A 1 354 ? -27.635 3.909 33.416 1.00 94.44 354 THR A N 1
ATOM 2873 C CA . THR A 1 354 ? -27.164 3.061 34.509 1.00 94.44 354 THR A CA 1
ATOM 2874 C C . THR A 1 354 ? -26.122 2.068 33.995 1.00 94.44 354 THR A C 1
ATOM 2876 O O . THR A 1 354 ? -26.248 1.544 32.885 1.00 94.44 354 THR A O 1
ATOM 2879 N N . GLY A 1 355 ? -25.126 1.748 34.828 1.00 94.12 355 GLY A N 1
ATOM 2880 C CA . GLY A 1 355 ? -24.109 0.746 34.485 1.00 94.12 355 GLY A CA 1
ATOM 2881 C C . GLY A 1 355 ? -24.720 -0.605 34.106 1.00 94.12 355 GLY A C 1
ATOM 2882 O O . GLY A 1 355 ? -24.317 -1.207 33.118 1.00 94.12 355 GLY A O 1
ATOM 2883 N N . GLN A 1 356 ? -25.776 -1.023 34.811 1.00 93.44 356 GLN A N 1
ATOM 2884 C CA . GLN A 1 356 ? -26.495 -2.262 34.512 1.00 93.44 356 GLN A CA 1
ATOM 2885 C C . GLN A 1 356 ? -27.115 -2.260 33.106 1.00 93.44 356 GLN A C 1
ATOM 2887 O O . GLN A 1 356 ? -27.000 -3.250 32.391 1.00 93.44 356 GLN A O 1
ATOM 2892 N N . ALA A 1 357 ? -27.749 -1.161 32.679 1.00 94.06 357 ALA A N 1
ATOM 2893 C CA . ALA A 1 357 ? -28.339 -1.082 31.342 1.00 94.06 357 ALA A CA 1
ATOM 2894 C C . ALA A 1 357 ? -27.267 -1.163 30.247 1.00 94.06 357 ALA A C 1
ATOM 2896 O O . ALA A 1 357 ? -27.470 -1.836 29.238 1.00 94.06 357 ALA A O 1
ATOM 2897 N N . ILE A 1 358 ? -26.124 -0.508 30.464 1.00 95.81 358 ILE A N 1
ATOM 2898 C CA . ILE A 1 358 ? -24.971 -0.534 29.555 1.00 95.81 358 ILE A CA 1
ATOM 2899 C C . ILE A 1 358 ? -24.396 -1.956 29.464 1.00 95.81 358 ILE A C 1
ATOM 2901 O O . ILE A 1 358 ? -24.171 -2.462 28.368 1.00 95.81 358 ILE A O 1
ATOM 2905 N N . GLN A 1 359 ? -24.231 -2.638 30.599 1.00 94.44 359 GLN A N 1
ATOM 2906 C CA . GLN A 1 359 ? -23.755 -4.023 30.644 1.00 94.44 359 GLN A CA 1
ATOM 2907 C C . GLN A 1 359 ? -24.718 -5.002 29.963 1.00 94.44 359 GLN A C 1
ATOM 2909 O O . GLN A 1 359 ? -24.264 -5.855 29.208 1.00 94.44 359 GLN A O 1
ATOM 2914 N N . ILE A 1 360 ? -26.035 -4.868 30.160 1.00 92.88 360 ILE A N 1
ATOM 2915 C CA . ILE A 1 360 ? -27.035 -5.667 29.428 1.00 92.88 360 ILE A CA 1
ATOM 2916 C C . ILE A 1 360 ? -26.892 -5.427 27.921 1.00 92.88 360 ILE A C 1
ATOM 2918 O O . ILE A 1 360 ? -26.887 -6.372 27.131 1.00 92.88 360 ILE A O 1
ATOM 2922 N N . GLN A 1 361 ? -26.759 -4.161 27.515 1.00 93.44 361 GLN A N 1
ATOM 2923 C CA . GLN A 1 361 ? -26.691 -3.805 26.104 1.00 93.44 361 GLN A CA 1
ATOM 2924 C C . GLN A 1 361 ? -25.418 -4.315 25.430 1.00 93.44 361 GLN A C 1
ATOM 2926 O O . GLN A 1 361 ? -25.501 -4.778 24.297 1.00 93.44 361 GLN A O 1
ATOM 2931 N N . ILE A 1 362 ? -24.275 -4.275 26.110 1.00 93.12 362 ILE A N 1
ATOM 2932 C CA . ILE A 1 362 ? -22.985 -4.651 25.524 1.00 93.12 362 ILE A CA 1
ATOM 2933 C C . ILE A 1 362 ? -22.681 -6.131 25.744 1.00 93.12 362 ILE A C 1
ATOM 2935 O O . ILE A 1 362 ? -22.336 -6.822 24.799 1.00 93.12 362 ILE A O 1
ATOM 2939 N N . GLU A 1 363 ? -22.841 -6.657 26.958 1.00 92.75 363 GLU A N 1
ATOM 2940 C CA . GLU A 1 363 ? -22.441 -8.029 27.302 1.00 92.75 363 GLU A CA 1
ATOM 2941 C C . GLU A 1 363 ? -23.577 -9.052 27.173 1.00 92.75 363 GLU A C 1
ATOM 2943 O O . GLU A 1 363 ? -23.316 -10.253 27.205 1.00 92.75 363 GLU A O 1
ATOM 2948 N N . GLY A 1 364 ? -24.836 -8.610 27.061 1.00 86.88 364 GLY A N 1
ATOM 2949 C CA . GLY A 1 364 ? -26.003 -9.500 27.069 1.00 86.88 364 GLY A CA 1
ATOM 2950 C C . GLY A 1 364 ? -26.307 -10.127 28.437 1.00 86.88 364 GLY A C 1
ATOM 2951 O O . GLY A 1 364 ? -27.127 -11.040 28.519 1.00 86.88 364 GLY A O 1
ATOM 2952 N N . LYS A 1 365 ? -25.660 -9.665 29.517 1.00 74.81 365 LYS A N 1
ATOM 2953 C CA . LYS A 1 365 ? -25.906 -10.158 30.879 1.00 74.81 365 LYS A CA 1
ATOM 2954 C C . LYS A 1 365 ? -27.243 -9.646 31.404 1.00 74.81 365 LYS A C 1
ATOM 2956 O O . LYS A 1 365 ? -27.331 -8.490 31.797 1.00 74.81 365 LYS A O 1
ATOM 2961 N N . ASN A 1 366 ? -28.238 -10.520 31.499 1.00 58.50 366 ASN A N 1
ATOM 2962 C CA . ASN A 1 366 ? -29.288 -10.365 32.502 1.00 58.50 366 ASN A CA 1
ATOM 2963 C C . ASN A 1 366 ? -28.764 -11.005 33.790 1.00 58.50 366 ASN A C 1
ATOM 2965 O O . ASN A 1 366 ? -28.326 -12.154 33.748 1.00 58.50 366 ASN A O 1
ATOM 2969 N N . ASN A 1 367 ? -28.742 -10.249 34.889 1.00 49.12 367 ASN A N 1
ATOM 2970 C CA . ASN A 1 367 ? -28.466 -10.821 36.210 1.00 49.12 367 ASN A CA 1
ATOM 2971 C C . ASN A 1 367 ? -29.459 -11.932 36.548 1.00 49.12 367 ASN A C 1
ATOM 2973 O O . ASN A 1 367 ? -30.657 -11.746 36.225 1.00 49.12 367 ASN A O 1
#

InterPro domains:
  IPR025202 Cardiolipin synthase-like, phospholipase D-like domain [PF13091] (117-245)
  IPR027417 P-loop containing nucleoside triphosphate hydrolase [G3DSA:3.40.50.300] (1-89)
  IPR041679 DNA2/NAM7 helicase-like, C-terminal [PF13087] (3-58)

Foldseek 3Di:
DQDDALVSCVVAADQEAEEEQVDDPPDPDRPCPPPNCQCSLVSRVVRHPHYYHYDYDLVVAQCPDPGSSVVVSCVCVVDPVSDDDPPDDDDDPDDPDPDDDWDKDWDPVSLLVVVLVLLVPFQAEKEFEFQAAFQCLCVVSVCLVSLLVSVVSVHAAEYEYEPQPQADPPPRHGDPRRVVRVVSCVVSQHKYWYFHDDHWGWIDGDQFKIKTWNDRNRDADPDPVRGDGIMIIIGGHPCSNVVVVVVVVVRVPTDTPDIRPRLPLPVDDLQDADACLLVPDWFAQDDPVNLVVLLVLLVVVPEDDPDDDPVVVVLCVQQVREPPDDDSSNSVSVSVRSSGTSHLVSVCSRNSYDSVVNCCSHHVDDD

Radius of gyration: 30.44 Å; chains: 1; bounding box: 79×49×80 Å

Secondary structure (DSSP, 8-state):
---SSGGGGTT--EEEEEEE----TT-SS-TTTGGG-THHHHHHHHTEEEEEEEES-GGG--TTS-SHHHHHHHHHTSSGGGS--TT-----SS-SS----PEEE-SHHHHHHHHHHHHHH-SSEEEEE-SS--HHHHHHTTHHHHHHHHHHTT-EEEEEEESSTTB-TTT--B-HHHHHHHHHHHHTTPEEEEESS---EEEEETTTEEEEES--TTT---STTT-----EEEE-STTHHHHHHHHHHHHHHS-EEEE----------SS---TTGGGSSP-B---HHHHHHHHHHHHHT--------HHHHHHHTT-TTTT----HHHHHHHHHHHHHB--HHHHHHHH-S-HHHHHHHHH----